Protein AF-A0A5M6CGY4-F1 (afdb_monomer_lite)

Structure (mmCIF, N/CA/C/O backbone):
data_AF-A0A5M6CGY4-F1
#
_entry.id   AF-A0A5M6CGY4-F1
#
loop_
_atom_site.group_PDB
_atom_site.id
_atom_site.type_symbol
_atom_site.label_atom_id
_atom_site.label_alt_id
_atom_site.label_comp_id
_atom_site.label_asym_id
_atom_site.label_entity_id
_atom_site.label_seq_id
_atom_site.pdbx_PDB_ins_code
_atom_site.Cartn_x
_atom_site.Cartn_y
_atom_site.Cartn_z
_atom_site.occupancy
_atom_site.B_iso_or_equiv
_atom_site.auth_seq_id
_atom_site.auth_comp_id
_atom_site.auth_asym_id
_atom_site.auth_atom_id
_atom_site.pdbx_PDB_model_num
ATOM 1 N N . MET A 1 1 ? 0.774 15.966 -20.452 1.00 90.06 1 MET A N 1
ATOM 2 C CA . MET A 1 1 ? 2.166 15.626 -20.070 1.00 90.06 1 MET A CA 1
ATOM 3 C C . MET A 1 1 ? 2.085 14.775 -18.818 1.00 90.06 1 MET A C 1
ATOM 5 O O . MET A 1 1 ? 1.290 15.138 -17.967 1.00 90.06 1 MET A O 1
ATOM 9 N N . LYS A 1 2 ? 2.825 13.663 -18.723 1.00 96.38 2 LYS A N 1
ATOM 10 C CA . LYS A 1 2 ? 2.779 12.813 -17.523 1.00 96.38 2 LYS A CA 1
ATOM 11 C C . LYS A 1 2 ? 3.677 13.357 -16.409 1.00 96.38 2 LYS A C 1
ATOM 13 O O . LYS A 1 2 ? 4.776 13.839 -16.704 1.00 96.38 2 LYS A O 1
ATOM 18 N N . THR A 1 3 ? 3.226 13.266 -15.163 1.00 98.00 3 THR A N 1
ATOM 19 C CA . THR A 1 3 ? 4.004 13.577 -13.955 1.00 98.00 3 THR A CA 1
ATOM 20 C C . THR A 1 3 ? 5.035 12.479 -13.662 1.00 98.00 3 THR A C 1
ATOM 22 O O . THR A 1 3 ? 5.020 11.406 -14.266 1.00 98.00 3 THR A O 1
ATOM 25 N N . GLY A 1 4 ? 5.962 12.729 -12.730 1.00 98.12 4 GLY A N 1
ATOM 26 C CA . GLY A 1 4 ? 6.955 11.723 -12.328 1.00 98.12 4 GLY A CA 1
ATOM 27 C C . GLY A 1 4 ? 6.324 10.463 -11.726 1.00 98.12 4 GLY A C 1
ATOM 28 O O . GLY A 1 4 ? 6.727 9.356 -12.076 1.00 98.12 4 GLY A O 1
ATOM 29 N N . ILE A 1 5 ? 5.299 10.634 -10.885 1.00 98.25 5 ILE A N 1
ATOM 30 C CA . ILE A 1 5 ? 4.575 9.531 -10.234 1.00 98.25 5 ILE A CA 1
ATOM 31 C C . ILE A 1 5 ? 3.843 8.684 -11.281 1.00 98.25 5 ILE A C 1
ATOM 33 O O . ILE A 1 5 ? 3.952 7.463 -11.268 1.00 98.25 5 ILE A O 1
ATOM 37 N N . GLU A 1 6 ? 3.179 9.321 -12.249 1.00 97.69 6 GLU A N 1
ATOM 38 C CA . GLU A 1 6 ? 2.495 8.615 -13.342 1.00 97.69 6 GLU A CA 1
ATOM 39 C C . GLU A 1 6 ? 3.461 7.805 -14.217 1.00 97.69 6 GLU A C 1
ATOM 41 O O . GLU A 1 6 ? 3.106 6.733 -14.705 1.00 97.69 6 GLU A O 1
ATOM 46 N N . LEU A 1 7 ? 4.688 8.298 -14.424 1.00 98.56 7 LEU A N 1
ATOM 47 C CA . LEU A 1 7 ? 5.716 7.572 -15.174 1.00 98.56 7 LEU A CA 1
ATOM 48 C C . LEU A 1 7 ? 6.222 6.341 -14.410 1.00 98.56 7 LEU A C 1
ATOM 50 O O . LEU A 1 7 ? 6.429 5.299 -15.026 1.00 98.56 7 LEU A O 1
ATOM 54 N N . ILE A 1 8 ? 6.394 6.446 -13.089 1.00 98.56 8 ILE A N 1
ATOM 55 C CA . ILE A 1 8 ? 6.769 5.316 -12.225 1.00 98.56 8 ILE A CA 1
ATOM 56 C C . ILE A 1 8 ? 5.658 4.264 -12.211 1.00 98.56 8 ILE A C 1
ATOM 58 O O . ILE A 1 8 ? 5.938 3.086 -12.421 1.00 98.56 8 ILE A O 1
ATOM 62 N N . ALA A 1 9 ? 4.405 4.692 -12.034 1.00 97.62 9 ALA A N 1
ATOM 63 C CA . ALA A 1 9 ? 3.248 3.803 -12.058 1.00 97.62 9 ALA A CA 1
ATOM 64 C C . ALA A 1 9 ? 3.131 3.065 -13.402 1.00 97.62 9 ALA A C 1
ATOM 66 O O . ALA A 1 9 ? 2.947 1.851 -13.431 1.00 97.62 9 ALA A O 1
ATOM 67 N N . GLN A 1 10 ? 3.319 3.775 -14.522 1.00 98.00 10 GLN A N 1
ATOM 68 C CA . GLN A 1 10 ? 3.314 3.160 -15.849 1.00 98.00 10 GLN A CA 1
ATOM 69 C C . GLN A 1 10 ? 4.439 2.125 -16.019 1.00 98.00 10 GLN A C 1
ATOM 71 O O . GLN A 1 10 ? 4.193 1.048 -16.554 1.00 98.00 10 GLN A O 1
ATOM 76 N N . GLU A 1 11 ? 5.666 2.435 -15.593 1.00 98.50 11 GLU A N 1
ATOM 77 C CA . GLU A 1 11 ? 6.791 1.494 -15.671 1.00 98.50 11 GLU A CA 1
ATOM 78 C C . GLU A 1 11 ? 6.564 0.268 -14.774 1.00 98.50 11 GLU A C 1
ATOM 80 O O . GLU A 1 11 ? 6.863 -0.850 -15.191 1.00 98.50 11 GLU A O 1
ATOM 85 N N . ARG A 1 12 ? 5.990 0.441 -13.574 1.00 98.06 12 ARG A N 1
ATOM 86 C CA . ARG A 1 12 ? 5.632 -0.686 -12.700 1.00 98.06 12 ARG A CA 1
ATOM 87 C C . ARG A 1 12 ? 4.585 -1.587 -13.356 1.00 98.06 12 ARG A C 1
ATOM 89 O O . ARG A 1 12 ? 4.772 -2.802 -13.377 1.00 98.06 12 ARG A O 1
ATOM 96 N N . GLN A 1 13 ? 3.551 -1.004 -13.962 1.00 97.00 13 GLN A N 1
ATOM 97 C CA . GLN A 1 13 ? 2.550 -1.765 -14.711 1.00 97.00 13 GLN A CA 1
ATOM 98 C C . GLN A 1 13 ? 3.183 -2.536 -15.879 1.00 97.00 13 GLN A C 1
ATOM 100 O O . GLN A 1 13 ? 2.900 -3.715 -16.073 1.00 97.00 13 GLN A O 1
ATOM 105 N N . GLU A 1 14 ? 4.107 -1.911 -16.616 1.00 97.88 14 GLU A N 1
ATOM 106 C CA . GLU A 1 14 ? 4.840 -2.570 -17.700 1.00 97.88 14 GLU A CA 1
ATOM 107 C C . GLU A 1 14 ? 5.686 -3.757 -17.203 1.00 97.88 14 GLU A C 1
ATOM 109 O O . GLU A 1 14 ? 5.724 -4.801 -17.858 1.00 97.88 14 GLU A O 1
ATOM 114 N N . GLN A 1 15 ? 6.333 -3.642 -16.040 1.00 96.94 15 GLN A N 1
ATOM 115 C CA . GLN A 1 15 ? 7.078 -4.750 -15.432 1.00 96.94 15 GLN A CA 1
ATOM 116 C C . GLN A 1 15 ? 6.175 -5.938 -15.077 1.00 96.94 15 GLN A C 1
ATOM 118 O O . GLN A 1 15 ? 6.570 -7.087 -15.291 1.00 96.94 15 GLN A O 1
ATOM 123 N N . ILE A 1 16 ? 4.965 -5.673 -14.584 1.00 95.31 16 ILE A N 1
ATOM 124 C CA . ILE A 1 16 ? 3.975 -6.709 -14.273 1.00 95.31 16 ILE A CA 1
ATOM 125 C C . ILE A 1 16 ? 3.492 -7.373 -15.569 1.00 95.31 16 ILE A C 1
ATOM 127 O O . ILE A 1 16 ? 3.627 -8.584 -15.731 1.00 95.31 16 ILE A O 1
ATOM 131 N N . GLU A 1 17 ? 2.993 -6.583 -16.520 1.00 94.75 17 GLU A N 1
ATOM 132 C CA . GLU A 1 17 ? 2.319 -7.091 -17.721 1.00 94.75 17 GLU A CA 1
ATOM 133 C C . GLU A 1 17 ? 3.276 -7.712 -18.741 1.00 94.75 17 GLU A C 1
ATOM 135 O O . GLU A 1 17 ? 2.987 -8.767 -19.303 1.00 94.75 17 GLU A O 1
ATOM 140 N N . LYS A 1 18 ? 4.420 -7.070 -19.009 1.00 96.62 18 LYS A N 1
ATOM 141 C CA . LYS A 1 18 ? 5.348 -7.513 -20.063 1.00 96.62 18 LYS A CA 1
ATOM 142 C C . LYS A 1 18 ? 6.456 -8.420 -19.555 1.00 96.62 18 LYS A C 1
ATOM 144 O O . LYS A 1 18 ? 7.051 -9.150 -20.349 1.00 96.62 18 LYS A O 1
ATOM 149 N N . HIS A 1 19 ? 6.812 -8.322 -18.276 1.00 94.12 19 HIS A N 1
ATOM 150 C CA . HIS A 1 19 ? 7.955 -9.046 -17.712 1.00 94.12 19 HIS A CA 1
ATOM 151 C C . HIS A 1 19 ? 7.567 -10.050 -16.626 1.00 94.12 19 HIS A C 1
ATOM 153 O O . HIS A 1 19 ? 8.454 -10.750 -16.143 1.00 94.12 19 HIS A O 1
ATOM 159 N N . GLY A 1 20 ? 6.282 -10.143 -16.264 1.00 94.81 20 GLY A N 1
ATOM 160 C CA . GLY A 1 20 ? 5.791 -11.099 -15.271 1.00 94.81 20 GLY A CA 1
ATOM 161 C C . GLY A 1 20 ? 6.289 -10.825 -13.852 1.00 94.81 20 GLY A C 1
ATOM 162 O O . GLY A 1 20 ? 6.289 -11.734 -13.028 1.00 94.81 20 GLY A O 1
ATOM 163 N N . ARG A 1 21 ? 6.735 -9.596 -13.557 1.00 95.62 21 ARG A N 1
ATOM 164 C CA . ARG A 1 21 ? 7.262 -9.210 -12.238 1.00 95.62 21 ARG A CA 1
ATOM 165 C C . ARG A 1 21 ? 6.132 -8.825 -11.308 1.00 95.62 21 ARG A C 1
ATOM 167 O O . ARG A 1 21 ? 5.824 -7.653 -11.120 1.00 95.62 21 ARG A O 1
ATOM 174 N N . THR A 1 22 ? 5.472 -9.849 -10.806 1.00 96.50 22 THR A N 1
ATOM 175 C CA . THR A 1 22 ? 4.396 -9.734 -9.828 1.00 96.50 22 THR A CA 1
ATOM 176 C C . THR A 1 22 ? 4.954 -9.544 -8.419 1.00 96.50 22 THR A C 1
ATOM 178 O O . THR A 1 22 ? 6.096 -9.906 -8.142 1.00 96.50 22 THR A O 1
ATOM 181 N N . VAL A 1 23 ? 4.116 -9.067 -7.497 1.00 95.19 23 VAL A N 1
ATOM 182 C CA . VAL A 1 23 ? 4.453 -8.987 -6.064 1.00 95.19 23 VAL A CA 1
ATOM 183 C C . VAL A 1 23 ? 4.904 -10.347 -5.516 1.00 95.19 23 VAL A C 1
ATOM 185 O O . VAL A 1 23 ? 5.895 -10.433 -4.798 1.00 95.19 23 VAL A O 1
ATOM 188 N N . LYS A 1 24 ? 4.236 -11.433 -5.930 1.00 94.12 24 LYS A N 1
ATOM 189 C CA . LYS A 1 24 ? 4.589 -12.799 -5.525 1.00 94.12 24 LYS A CA 1
ATOM 190 C C . LYS A 1 24 ? 5.979 -13.215 -6.020 1.00 94.12 24 LYS A C 1
ATOM 192 O O . LYS A 1 24 ? 6.772 -13.708 -5.227 1.00 94.12 24 LYS A O 1
ATOM 197 N N . SER A 1 25 ? 6.299 -12.985 -7.296 1.00 95.19 25 SER A N 1
ATOM 198 C CA . SER A 1 25 ? 7.647 -13.273 -7.814 1.00 95.19 25 SER A CA 1
ATOM 199 C C . SER A 1 25 ? 8.707 -12.382 -7.166 1.00 95.19 25 SER A C 1
ATOM 201 O O . SER A 1 25 ? 9.810 -12.840 -6.890 1.00 95.19 25 SER A O 1
ATOM 203 N N . ASP A 1 26 ? 8.375 -11.118 -6.875 1.00 96.56 26 ASP A N 1
ATOM 204 C CA . ASP A 1 26 ? 9.279 -10.208 -6.172 1.00 96.56 26 ASP A CA 1
ATOM 205 C C . ASP A 1 26 ? 9.575 -10.716 -4.747 1.00 96.56 26 ASP A C 1
ATOM 207 O O . ASP A 1 26 ? 10.728 -10.703 -4.317 1.00 96.56 26 ASP A O 1
ATOM 211 N N . PHE A 1 27 ? 8.574 -11.255 -4.048 1.00 95.50 27 PHE A N 1
ATOM 212 C CA . PHE A 1 27 ? 8.734 -11.912 -2.748 1.00 95.50 27 PHE A CA 1
ATOM 213 C C . PHE A 1 27 ? 9.588 -13.186 -2.819 1.00 95.50 27 PHE A C 1
ATOM 215 O O . PHE A 1 27 ? 10.517 -13.351 -2.026 1.00 95.50 27 PHE A O 1
ATOM 222 N N . GLU A 1 28 ? 9.327 -14.059 -3.792 1.00 94.81 28 GLU A N 1
ATOM 223 C CA . GLU A 1 28 ? 10.038 -15.334 -3.948 1.00 94.81 28 GLU A CA 1
ATOM 224 C C . GLU A 1 28 ? 11.506 -15.146 -4.383 1.00 94.81 28 GLU A C 1
ATOM 226 O O . GLU A 1 28 ? 12.397 -15.850 -3.900 1.00 94.81 28 GLU A O 1
ATOM 231 N N . GLU A 1 29 ? 11.786 -14.181 -5.265 1.00 95.75 29 GLU A N 1
ATOM 232 C CA . GLU A 1 29 ? 13.095 -14.033 -5.917 1.00 95.75 29 GLU A CA 1
ATOM 233 C C . GLU A 1 29 ? 13.962 -12.895 -5.347 1.00 95.75 29 GLU A C 1
ATOM 235 O O . GLU A 1 29 ? 15.188 -12.910 -5.526 1.00 95.75 29 GLU A O 1
ATOM 240 N N . ASN A 1 30 ? 13.364 -11.909 -4.660 1.00 96.00 30 ASN A N 1
ATOM 241 C CA . ASN A 1 30 ? 14.037 -10.675 -4.225 1.00 96.00 30 ASN A CA 1
ATOM 242 C C . ASN A 1 30 ? 13.978 -10.405 -2.703 1.00 96.00 30 ASN A C 1
ATOM 244 O O . ASN A 1 30 ? 14.008 -9.256 -2.269 1.00 96.00 30 ASN A O 1
ATOM 248 N N . SER A 1 31 ? 13.994 -11.453 -1.875 1.00 92.50 31 SER A N 1
ATOM 249 C CA . SER A 1 31 ? 13.916 -11.382 -0.399 1.00 92.50 31 SER A CA 1
ATOM 250 C C . SER A 1 31 ? 15.132 -10.790 0.341 1.00 92.50 31 SER A C 1
ATOM 252 O O . SER A 1 31 ? 15.149 -10.727 1.566 1.00 92.50 31 SER A O 1
ATOM 254 N N . LYS A 1 32 ? 16.189 -10.377 -0.364 1.00 93.25 32 LYS A N 1
ATOM 255 C CA . LYS A 1 32 ? 17.466 -9.897 0.208 1.00 93.25 32 LYS A CA 1
ATOM 256 C C . LYS A 1 32 ? 17.806 -8.471 -0.238 1.00 93.25 32 LYS A C 1
ATOM 258 O O . LYS A 1 32 ? 18.981 -8.136 -0.408 1.00 93.25 32 LYS A O 1
ATOM 263 N N . GLY A 1 33 ? 16.790 -7.642 -0.484 1.00 95.19 33 GLY A N 1
ATOM 264 C CA . GLY A 1 33 ? 16.959 -6.241 -0.887 1.00 95.19 33 GLY A CA 1
ATOM 265 C C . GLY A 1 33 ? 17.520 -6.056 -2.303 1.00 95.19 33 GLY A C 1
ATOM 266 O O . GLY A 1 33 ? 18.096 -5.010 -2.619 1.00 95.19 33 GLY A O 1
ATOM 267 N N . GLN A 1 34 ? 17.390 -7.065 -3.173 1.00 97.75 34 GLN A N 1
ATOM 268 C CA . GLN A 1 34 ? 17.845 -7.003 -4.566 1.00 97.75 34 GLN A CA 1
ATOM 269 C C . GLN A 1 34 ? 17.225 -5.817 -5.324 1.00 97.75 34 GLN A C 1
ATOM 271 O O . GLN A 1 34 ? 17.935 -5.147 -6.078 1.00 97.75 34 GLN A O 1
ATOM 276 N N . LEU A 1 35 ? 15.933 -5.542 -5.100 1.00 97.94 35 LEU A N 1
ATOM 277 C CA . LEU A 1 35 ? 15.185 -4.460 -5.750 1.00 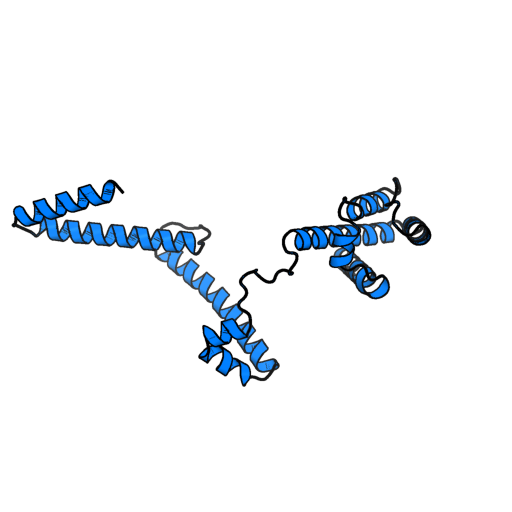97.94 35 LEU A CA 1
ATOM 278 C C . LEU A 1 35 ? 15.755 -3.083 -5.383 1.00 97.94 35 LEU A C 1
ATOM 280 O O . LEU A 1 35 ? 16.094 -2.302 -6.275 1.00 97.94 35 LEU A O 1
ATOM 284 N N . ILE A 1 36 ? 15.977 -2.824 -4.090 1.00 98.38 36 ILE A N 1
ATOM 285 C CA . ILE A 1 36 ? 16.580 -1.574 -3.599 1.00 98.38 36 ILE A CA 1
ATOM 286 C C . ILE A 1 36 ? 18.013 -1.407 -4.096 1.00 98.38 36 ILE A C 1
ATOM 288 O O . ILE A 1 36 ? 18.381 -0.343 -4.595 1.00 98.38 36 ILE A O 1
ATOM 292 N N . ARG A 1 37 ? 18.830 -2.464 -4.035 1.00 97.69 37 ARG A N 1
ATOM 293 C CA . ARG A 1 37 ? 20.203 -2.420 -4.559 1.00 97.69 37 ARG A CA 1
ATOM 294 C C . ARG A 1 37 ? 20.227 -2.087 -6.052 1.00 97.69 37 ARG A C 1
ATOM 296 O O . ARG A 1 37 ? 21.079 -1.310 -6.498 1.00 97.69 37 ARG A O 1
ATOM 303 N N . ALA A 1 38 ? 19.302 -2.654 -6.825 1.00 98.06 38 ALA A N 1
ATOM 304 C CA . ALA A 1 38 ? 19.165 -2.347 -8.240 1.00 98.06 38 ALA A CA 1
ATOM 305 C C . ALA A 1 38 ? 18.718 -0.897 -8.469 1.00 98.06 38 ALA A C 1
ATOM 307 O O . ALA A 1 38 ? 19.315 -0.209 -9.298 1.00 98.06 38 ALA A O 1
ATOM 308 N N . ALA A 1 39 ? 17.750 -0.401 -7.693 1.00 98.44 39 ALA A N 1
ATOM 309 C CA . ALA A 1 39 ? 17.315 0.992 -7.745 1.00 98.44 39 ALA A CA 1
ATOM 310 C C . ALA A 1 39 ? 18.475 1.964 -7.466 1.00 98.44 39 ALA A C 1
ATOM 312 O O . ALA A 1 39 ? 18.717 2.866 -8.268 1.00 98.44 39 ALA A O 1
ATOM 313 N N . ILE A 1 40 ? 19.253 1.733 -6.401 1.00 98.31 40 ILE A N 1
ATOM 314 C CA . ILE A 1 40 ? 20.445 2.531 -6.067 1.00 98.31 40 ILE A CA 1
ATOM 315 C C . ILE A 1 40 ? 21.432 2.530 -7.236 1.00 98.31 40 ILE A C 1
ATOM 317 O O . ILE A 1 40 ? 21.847 3.598 -7.677 1.00 98.31 40 ILE A O 1
ATOM 321 N N . THR A 1 41 ? 21.747 1.354 -7.788 1.00 98.06 41 THR A N 1
ATOM 322 C CA . THR A 1 41 ? 22.689 1.219 -8.915 1.00 98.06 41 THR A CA 1
ATOM 323 C C . THR A 1 41 ? 22.238 2.023 -10.142 1.00 98.06 41 THR A C 1
ATOM 325 O O . THR A 1 41 ? 23.056 2.642 -10.822 1.00 98.06 41 THR A O 1
ATOM 328 N N . LEU A 1 42 ? 20.932 2.056 -10.432 1.00 98.12 42 LEU A N 1
ATOM 329 C CA . LEU A 1 42 ? 20.378 2.834 -11.546 1.00 98.12 42 LEU A CA 1
ATOM 330 C C . LEU A 1 42 ? 20.415 4.346 -11.299 1.00 98.12 42 LEU A C 1
ATOM 332 O O . LEU A 1 42 ? 20.634 5.108 -12.248 1.00 98.12 42 LEU A O 1
ATOM 336 N N . LEU A 1 43 ? 20.209 4.771 -10.048 1.00 98.31 43 LEU A N 1
ATOM 337 C CA . LEU A 1 43 ? 20.252 6.175 -9.636 1.00 98.31 43 LEU A CA 1
ATOM 338 C C . LEU A 1 43 ? 21.676 6.733 -9.657 1.00 98.31 43 LEU A C 1
ATOM 340 O O . LEU A 1 43 ? 21.888 7.835 -10.157 1.00 98.31 43 LEU A O 1
ATOM 344 N N . THR A 1 44 ? 22.648 5.976 -9.148 1.00 97.75 44 THR A N 1
ATOM 345 C CA . THR A 1 44 ? 24.054 6.401 -9.070 1.00 97.75 44 THR A CA 1
ATOM 346 C C . THR A 1 44 ? 24.811 6.164 -10.374 1.00 97.75 44 THR A C 1
ATOM 348 O O . THR A 1 44 ? 25.823 6.813 -10.628 1.00 97.75 44 THR A O 1
ATOM 351 N N . GLY A 1 45 ? 24.353 5.218 -11.201 1.00 95.94 45 GLY A N 1
ATOM 352 C CA . GLY A 1 45 ? 25.107 4.727 -12.355 1.00 95.94 45 GLY A CA 1
ATOM 353 C C . GLY A 1 45 ? 26.331 3.888 -11.970 1.00 95.94 45 GLY A C 1
ATOM 354 O O . GLY A 1 45 ? 27.154 3.589 -12.832 1.00 95.94 45 GLY A O 1
ATOM 355 N N . SER A 1 46 ? 26.463 3.512 -10.696 1.00 93.75 46 SER A N 1
ATOM 356 C CA . SER A 1 46 ? 27.593 2.764 -10.149 1.00 93.75 46 SER A CA 1
ATOM 357 C C . SER A 1 46 ? 27.112 1.668 -9.200 1.00 93.75 46 SER A C 1
ATOM 359 O O . SER A 1 46 ? 26.130 1.830 -8.480 1.00 93.75 46 SER A O 1
ATOM 361 N N . GLY A 1 47 ? 27.805 0.530 -9.198 1.00 93.62 47 GLY A N 1
ATOM 362 C CA . GLY A 1 47 ? 27.444 -0.624 -8.378 1.00 93.62 47 GLY A CA 1
ATOM 363 C C . GLY A 1 47 ? 27.226 -1.884 -9.203 1.00 93.62 47 GLY A C 1
ATOM 364 O O . GLY A 1 47 ? 27.605 -1.971 -10.370 1.00 93.62 47 GLY A O 1
ATOM 365 N N . THR A 1 48 ? 26.650 -2.892 -8.560 1.00 93.69 48 THR A N 1
ATOM 366 C CA . THR A 1 48 ? 26.410 -4.208 -9.156 1.00 93.69 48 THR A CA 1
ATOM 367 C C . THR A 1 48 ? 24.953 -4.590 -8.968 1.00 93.69 48 THR A C 1
ATOM 369 O O . THR A 1 48 ? 24.444 -4.617 -7.842 1.00 93.69 48 THR A O 1
ATOM 372 N N . LEU A 1 49 ? 24.302 -4.889 -10.093 1.00 95.75 49 LEU A N 1
ATOM 373 C CA . LEU A 1 49 ? 22.959 -5.455 -10.130 1.00 95.75 49 LEU A CA 1
ATOM 374 C C . LEU A 1 49 ? 22.973 -6.891 -9.565 1.00 95.75 49 LEU A C 1
ATOM 376 O O . LEU A 1 49 ? 24.035 -7.524 -9.543 1.00 95.75 49 LEU A O 1
ATOM 380 N N . PRO A 1 50 ? 21.828 -7.408 -9.082 1.00 95.94 50 PRO A N 1
ATOM 381 C CA . PRO A 1 50 ? 21.746 -8.750 -8.512 1.00 95.94 50 PRO A CA 1
ATOM 382 C C . PRO A 1 50 ? 22.267 -9.826 -9.472 1.00 95.94 50 PRO A C 1
ATOM 384 O O . PRO A 1 50 ? 21.896 -9.862 -10.643 1.00 95.94 50 PRO A O 1
ATOM 387 N N . ALA A 1 51 ? 23.131 -10.715 -8.976 1.00 94.62 51 ALA A N 1
ATOM 388 C CA . ALA A 1 51 ? 23.818 -11.707 -9.809 1.00 94.62 51 ALA A CA 1
ATOM 389 C C . ALA A 1 51 ? 22.871 -12.750 -10.431 1.00 94.62 51 ALA A C 1
ATOM 391 O O . ALA A 1 51 ? 23.192 -13.332 -11.462 1.00 94.62 51 ALA A O 1
ATOM 392 N N . ASN A 1 52 ? 21.709 -12.978 -9.813 1.00 94.06 52 ASN A N 1
ATOM 393 C CA . ASN A 1 52 ? 20.672 -13.879 -10.313 1.00 94.06 52 ASN A CA 1
ATOM 394 C C . ASN A 1 52 ? 19.777 -13.239 -11.388 1.00 94.06 52 ASN A C 1
ATOM 396 O O . ASN A 1 52 ? 18.940 -13.928 -11.964 1.00 94.06 52 ASN A O 1
ATOM 400 N N . TRP A 1 53 ? 19.924 -11.942 -11.673 1.00 94.69 53 TRP A N 1
ATOM 401 C CA . TRP A 1 53 ? 19.166 -11.298 -12.740 1.00 94.69 53 TRP A CA 1
ATOM 402 C C . TRP A 1 53 ? 19.772 -11.596 -14.111 1.00 94.69 53 TRP A C 1
ATOM 404 O O . TRP A 1 53 ? 20.985 -11.727 -14.279 1.00 94.69 53 TRP A O 1
ATOM 414 N N . ASN A 1 54 ? 18.915 -11.654 -15.130 1.00 94.81 54 ASN A N 1
ATOM 415 C CA . ASN A 1 54 ? 19.350 -11.871 -16.504 1.00 94.81 54 ASN A CA 1
ATOM 416 C C . ASN A 1 54 ? 20.358 -10.789 -16.945 1.00 94.81 54 ASN A C 1
ATOM 418 O O . ASN A 1 54 ? 20.036 -9.600 -16.975 1.00 94.81 54 ASN A O 1
ATOM 422 N N . PHE A 1 55 ? 21.563 -11.205 -17.347 1.00 94.94 55 PHE A N 1
ATOM 423 C CA . PHE A 1 55 ? 22.650 -10.290 -17.712 1.00 94.94 55 PHE A CA 1
ATOM 424 C C . PHE A 1 55 ? 22.258 -9.307 -18.827 1.00 94.94 55 PHE A C 1
ATOM 426 O O . PHE A 1 55 ? 22.447 -8.101 -18.682 1.00 94.94 55 PHE A O 1
ATOM 433 N N . ASN A 1 56 ? 21.624 -9.792 -19.901 1.00 96.06 56 ASN A N 1
ATOM 434 C CA . ASN A 1 56 ? 21.193 -8.944 -21.019 1.00 96.06 56 ASN A CA 1
ATOM 435 C C . ASN A 1 56 ? 20.138 -7.915 -20.586 1.00 96.06 56 ASN A C 1
ATOM 437 O O . ASN A 1 56 ? 20.089 -6.797 -21.103 1.00 96.06 56 ASN A O 1
ATOM 441 N N . TYR A 1 57 ? 19.276 -8.273 -19.634 1.00 94.81 57 TYR A N 1
ATOM 442 C CA . TYR A 1 57 ? 18.339 -7.334 -19.030 1.00 94.81 57 TYR A CA 1
ATOM 443 C C . TYR A 1 57 ? 19.073 -6.242 -18.235 1.00 94.81 57 TYR A C 1
ATOM 445 O O . TYR A 1 57 ? 18.833 -5.056 -18.470 1.00 94.81 57 TYR A O 1
ATOM 453 N N . CYS A 1 58 ? 20.018 -6.627 -17.377 1.00 95.50 58 CYS A N 1
ATOM 454 C CA . CYS A 1 58 ? 20.851 -5.712 -16.595 1.00 95.50 58 CYS A CA 1
ATOM 455 C C . CYS A 1 58 ? 21.633 -4.725 -17.479 1.00 95.50 58 CYS A C 1
ATOM 457 O O . CYS A 1 58 ? 21.613 -3.518 -17.232 1.00 95.50 58 CYS A O 1
ATOM 459 N N . THR A 1 59 ? 22.253 -5.205 -18.562 1.00 95.75 59 THR A N 1
ATOM 460 C CA . THR A 1 59 ? 22.960 -4.353 -19.531 1.00 95.75 59 THR A CA 1
ATOM 461 C C . THR A 1 59 ? 22.026 -3.324 -20.167 1.00 95.75 59 THR A C 1
ATOM 463 O O . THR A 1 59 ? 22.358 -2.139 -20.215 1.00 95.75 59 THR A O 1
ATOM 466 N N . ARG A 1 60 ? 20.827 -3.743 -20.599 1.00 96.81 60 ARG A N 1
ATOM 467 C CA . ARG A 1 60 ? 19.835 -2.832 -21.197 1.00 96.81 60 ARG A CA 1
ATOM 468 C C . ARG A 1 60 ? 19.347 -1.773 -20.215 1.00 96.81 60 ARG A C 1
ATOM 470 O O . ARG A 1 60 ? 19.110 -0.642 -20.628 1.00 96.81 60 ARG A O 1
ATOM 477 N N . LEU A 1 61 ? 19.211 -2.107 -18.932 1.00 96.75 61 LEU A N 1
ATOM 478 C CA . LEU A 1 61 ? 18.849 -1.127 -17.910 1.00 96.75 61 LEU A CA 1
ATOM 479 C C . LEU A 1 61 ? 19.914 -0.038 -17.745 1.00 96.75 61 LEU A C 1
ATOM 481 O O . LEU A 1 61 ? 19.572 1.142 -17.694 1.00 96.75 61 LEU A O 1
ATOM 485 N N . MET A 1 62 ? 21.193 -0.414 -17.716 1.00 97.12 62 MET A N 1
ATOM 486 C CA . MET A 1 62 ? 22.293 0.545 -17.557 1.00 97.12 62 MET A CA 1
ATOM 487 C C . MET A 1 62 ? 22.465 1.455 -18.781 1.00 97.12 62 MET A C 1
ATOM 489 O O . MET A 1 62 ? 22.830 2.621 -18.635 1.00 97.12 62 MET A O 1
ATOM 493 N N . GLN A 1 63 ? 22.142 0.954 -19.977 1.00 97.50 63 GLN A N 1
ATOM 494 C CA . GLN A 1 63 ? 22.193 1.712 -21.233 1.00 97.50 63 GLN A CA 1
ATOM 495 C C . GLN A 1 63 ? 21.041 2.717 -21.409 1.00 97.50 63 GLN A C 1
ATOM 497 O O . GLN A 1 63 ? 21.099 3.563 -22.303 1.00 97.50 63 GLN A O 1
ATOM 502 N N . LYS A 1 64 ? 19.989 2.661 -20.579 1.00 97.38 64 LYS A N 1
ATOM 503 C CA . LYS A 1 64 ? 18.895 3.644 -20.617 1.00 97.38 64 LYS A CA 1
ATOM 504 C C . LYS A 1 64 ? 19.404 5.046 -20.258 1.00 97.38 64 LYS A C 1
ATOM 506 O O . LYS A 1 64 ? 20.360 5.202 -19.499 1.00 97.38 64 LYS A O 1
ATOM 511 N N . SER A 1 65 ? 18.717 6.076 -20.757 1.00 98.06 65 SER A N 1
ATOM 512 C CA . SER A 1 65 ? 18.986 7.470 -20.377 1.00 98.06 65 SER A CA 1
ATOM 513 C C . SER A 1 65 ? 18.814 7.686 -18.871 1.00 98.06 65 SER A C 1
ATOM 515 O O . SER A 1 65 ? 18.034 6.984 -18.230 1.00 98.06 65 SER A O 1
ATOM 517 N N . GLU A 1 66 ? 19.488 8.690 -18.303 1.00 98.19 66 GLU A N 1
ATOM 518 C CA . GLU A 1 66 ? 19.410 8.997 -16.866 1.00 98.19 66 GLU A CA 1
ATOM 519 C C . GLU A 1 66 ? 17.959 9.159 -16.384 1.00 98.19 66 GLU A C 1
ATOM 521 O O . GLU A 1 66 ? 17.556 8.550 -15.394 1.00 98.19 66 GLU A O 1
ATOM 526 N N . ARG A 1 67 ? 17.139 9.908 -17.136 1.00 98.06 67 ARG A N 1
ATOM 527 C CA . ARG A 1 67 ? 15.703 10.061 -16.859 1.00 98.06 67 ARG A CA 1
ATOM 528 C C . ARG A 1 67 ? 14.985 8.711 -16.810 1.00 98.06 67 ARG A C 1
ATOM 530 O O . ARG A 1 67 ? 14.211 8.471 -15.891 1.00 98.06 67 ARG A O 1
ATOM 537 N N . SER A 1 68 ? 15.242 7.838 -17.781 1.00 98.31 68 SER A N 1
ATOM 538 C CA . SER A 1 68 ? 14.614 6.514 -17.838 1.00 98.31 68 SER A CA 1
ATOM 539 C C . SER A 1 68 ? 15.081 5.620 -16.689 1.00 98.31 68 SER A C 1
ATOM 541 O O . SER A 1 68 ? 14.268 4.908 -16.112 1.00 98.31 68 SER A O 1
ATOM 543 N N . ARG A 1 69 ? 16.361 5.686 -16.301 1.00 98.44 69 ARG A N 1
ATOM 544 C CA . ARG A 1 69 ? 16.883 4.947 -15.142 1.00 98.44 69 ARG A CA 1
ATOM 545 C C . ARG A 1 69 ? 16.222 5.380 -13.836 1.00 98.44 69 ARG A C 1
ATOM 547 O O . ARG A 1 69 ? 15.875 4.513 -13.046 1.00 98.44 69 ARG A O 1
ATOM 554 N N . LYS A 1 70 ? 15.980 6.682 -13.635 1.00 98.56 70 LYS A N 1
ATOM 555 C CA . LYS A 1 70 ? 15.243 7.198 -12.464 1.00 98.56 70 LYS A CA 1
ATOM 556 C C . LYS A 1 70 ? 13.808 6.663 -12.398 1.00 98.56 70 LYS A C 1
ATOM 558 O O . LYS A 1 70 ? 13.353 6.303 -11.320 1.00 98.56 70 LYS A O 1
ATOM 563 N N . ILE A 1 71 ? 13.122 6.568 -13.541 1.00 98.69 71 ILE A N 1
ATOM 564 C CA . ILE A 1 71 ? 11.765 5.997 -13.620 1.00 98.69 71 ILE A CA 1
ATOM 565 C C . ILE A 1 71 ? 11.783 4.512 -13.233 1.00 98.69 71 ILE A C 1
ATOM 567 O O . ILE A 1 71 ? 11.020 4.103 -12.363 1.00 98.69 71 ILE A O 1
ATOM 571 N N . VAL A 1 72 ? 12.700 3.726 -13.813 1.00 98.56 72 VAL A N 1
ATOM 572 C CA . VAL A 1 72 ? 12.858 2.303 -13.464 1.00 98.56 72 VAL A CA 1
ATOM 573 C C . VAL A 1 72 ? 13.222 2.132 -11.989 1.00 98.56 72 VAL A C 1
ATOM 575 O O . VAL A 1 72 ? 12.658 1.271 -11.327 1.00 98.56 72 VAL A O 1
ATOM 578 N N . ALA A 1 73 ? 14.127 2.956 -11.455 1.00 98.62 73 ALA A N 1
ATOM 579 C CA . ALA A 1 73 ? 14.495 2.915 -10.044 1.00 98.62 73 ALA A CA 1
ATOM 580 C C . ALA A 1 73 ? 13.289 3.177 -9.130 1.00 98.62 73 ALA A C 1
ATOM 582 O O . ALA A 1 73 ? 13.094 2.441 -8.170 1.00 98.62 73 ALA A O 1
ATOM 583 N N . GLY A 1 74 ? 12.443 4.160 -9.459 1.00 98.62 74 GLY A N 1
ATOM 584 C CA . GLY A 1 74 ? 11.191 4.398 -8.736 1.00 98.62 74 GLY A CA 1
ATOM 585 C C . GLY A 1 74 ? 10.236 3.203 -8.795 1.00 98.62 74 GLY A C 1
ATOM 586 O O . GLY A 1 74 ? 9.660 2.836 -7.776 1.00 98.62 74 GLY A O 1
ATOM 587 N N . ALA A 1 75 ? 10.120 2.548 -9.954 1.00 98.62 75 ALA A N 1
ATOM 588 C CA . ALA A 1 75 ? 9.295 1.346 -10.099 1.00 98.62 75 ALA A CA 1
ATOM 589 C C . ALA A 1 75 ? 9.835 0.156 -9.283 1.00 98.62 75 ALA A C 1
ATOM 591 O O . ALA A 1 75 ? 9.049 -0.601 -8.725 1.00 98.62 75 ALA A O 1
ATOM 592 N N . LEU A 1 76 ? 11.161 0.013 -9.167 1.00 98.44 76 LEU A N 1
ATOM 593 C CA . LEU A 1 76 ? 11.793 -1.006 -8.320 1.00 98.44 76 LEU A CA 1
ATOM 594 C C . LEU A 1 76 ? 11.597 -0.734 -6.822 1.00 98.44 76 LEU A C 1
ATOM 596 O O . LEU A 1 76 ? 11.444 -1.680 -6.061 1.00 98.44 76 LEU A O 1
ATOM 600 N N . ILE A 1 77 ? 11.582 0.535 -6.398 1.00 98.56 77 ILE A N 1
ATOM 601 C CA . ILE A 1 77 ? 11.268 0.903 -5.006 1.00 98.56 77 ILE A CA 1
ATOM 602 C C . ILE A 1 77 ? 9.805 0.579 -4.693 1.00 98.56 77 ILE A C 1
ATOM 604 O O . ILE A 1 77 ? 9.529 -0.021 -3.661 1.00 98.56 77 ILE A O 1
ATOM 608 N N . ALA A 1 78 ? 8.878 0.917 -5.596 1.00 98.12 78 ALA A N 1
ATOM 609 C CA . ALA A 1 78 ? 7.472 0.540 -5.445 1.00 98.12 78 ALA A CA 1
ATOM 610 C C . ALA A 1 78 ? 7.305 -0.987 -5.342 1.00 98.12 78 ALA A C 1
ATOM 612 O O . ALA A 1 78 ? 6.611 -1.465 -4.456 1.00 98.12 78 ALA A O 1
ATOM 613 N N . ALA A 1 79 ? 8.017 -1.746 -6.181 1.00 97.75 79 ALA A N 1
ATOM 614 C CA . ALA A 1 79 ? 8.021 -3.205 -6.126 1.00 97.75 79 ALA A CA 1
ATOM 615 C C . ALA A 1 79 ? 8.513 -3.768 -4.780 1.00 97.75 79 ALA A C 1
ATOM 617 O O . ALA A 1 79 ? 7.990 -4.779 -4.318 1.00 97.75 79 ALA A O 1
ATOM 618 N N . ASP A 1 80 ? 9.513 -3.137 -4.157 1.00 98.06 80 ASP A N 1
ATOM 619 C CA . ASP A 1 80 ? 10.028 -3.573 -2.856 1.00 98.06 80 ASP A CA 1
ATOM 620 C C . ASP A 1 80 ? 9.054 -3.262 -1.713 1.00 98.06 80 ASP A C 1
ATOM 622 O O . ASP A 1 80 ? 8.860 -4.104 -0.845 1.00 98.06 80 ASP A O 1
ATOM 626 N N . LEU A 1 81 ? 8.365 -2.117 -1.758 1.00 96.81 81 LEU A N 1
ATOM 627 C CA . LEU A 1 81 ? 7.293 -1.803 -0.806 1.00 96.81 81 LEU A CA 1
ATOM 628 C C . LEU A 1 81 ? 6.113 -2.774 -0.942 1.00 96.81 81 LEU A C 1
ATOM 630 O O . LEU A 1 81 ? 5.624 -3.283 0.064 1.00 96.81 81 LEU A O 1
ATOM 634 N N . ASP A 1 82 ? 5.693 -3.086 -2.176 1.00 95.38 82 ASP A N 1
ATOM 635 C CA . ASP A 1 82 ? 4.652 -4.092 -2.425 1.00 95.38 82 ASP A CA 1
ATOM 636 C C . ASP A 1 82 ? 5.059 -5.452 -1.828 1.00 95.38 82 ASP A C 1
ATOM 638 O O . ASP A 1 82 ? 4.243 -6.161 -1.237 1.00 95.38 82 ASP A O 1
ATOM 642 N N . ARG A 1 83 ? 6.339 -5.819 -1.983 1.00 95.69 83 ARG A N 1
ATOM 643 C CA . ARG A 1 83 ? 6.927 -7.051 -1.448 1.00 95.69 83 ARG A CA 1
ATOM 644 C C . ARG A 1 83 ? 6.904 -7.075 0.081 1.00 95.69 83 ARG A C 1
ATOM 646 O O . ARG A 1 83 ? 6.513 -8.094 0.640 1.00 95.69 83 ARG A O 1
ATOM 653 N N . GLU A 1 84 ? 7.327 -6.002 0.746 1.00 95.12 84 GLU A N 1
ATOM 654 C CA . GLU A 1 84 ? 7.294 -5.887 2.214 1.00 95.12 84 GLU A CA 1
ATOM 655 C C . GLU A 1 84 ? 5.861 -5.982 2.741 1.00 95.12 84 GLU A C 1
ATOM 657 O O . GLU A 1 84 ? 5.576 -6.765 3.646 1.00 95.12 84 GLU A O 1
ATOM 662 N N . GLN A 1 85 ? 4.926 -5.276 2.102 1.00 90.12 85 GLN A N 1
ATOM 663 C CA . GLN A 1 85 ? 3.511 -5.347 2.454 1.00 90.12 85 GLN A CA 1
ATOM 664 C C . GLN A 1 85 ? 2.952 -6.771 2.293 1.00 90.12 85 GLN A C 1
ATOM 666 O O . GLN A 1 85 ? 2.158 -7.225 3.121 1.00 90.12 85 GLN A O 1
ATOM 671 N N . TYR A 1 86 ? 3.374 -7.487 1.247 1.00 91.06 86 TYR A N 1
ATOM 672 C CA . TYR A 1 86 ? 3.014 -8.886 1.018 1.00 91.06 86 TYR A CA 1
ATOM 673 C C . TYR A 1 86 ? 3.663 -9.838 2.030 1.00 91.06 86 TYR A C 1
ATOM 675 O O . TYR A 1 86 ? 3.038 -10.811 2.433 1.00 91.06 86 TYR A O 1
ATOM 683 N N . GLU A 1 87 ? 4.891 -9.573 2.474 1.00 90.88 87 GLU A N 1
ATOM 684 C CA . GLU A 1 87 ? 5.563 -10.353 3.521 1.00 90.88 87 GLU A CA 1
ATOM 685 C C . GLU A 1 87 ? 4.818 -10.262 4.860 1.00 90.88 87 GLU A C 1
ATOM 687 O O . GLU A 1 87 ? 4.611 -11.277 5.528 1.00 90.88 87 GLU A O 1
ATOM 692 N N . GLU A 1 88 ? 4.341 -9.068 5.216 1.00 88.06 88 GLU A N 1
ATOM 693 C CA . GLU A 1 88 ? 3.495 -8.861 6.395 1.00 88.06 88 GLU A CA 1
ATOM 694 C C . GLU A 1 88 ? 2.100 -9.502 6.235 1.00 88.06 88 GLU A C 1
ATOM 696 O O . GLU A 1 88 ? 1.513 -9.996 7.205 1.00 88.06 88 GLU A O 1
ATOM 701 N N . HIS A 1 89 ? 1.574 -9.531 5.003 1.00 84.62 89 HIS A N 1
ATOM 702 C CA . HIS A 1 89 ? 0.208 -9.958 4.681 1.00 84.62 89 HIS A CA 1
ATOM 703 C C . HIS A 1 89 ? 0.162 -10.873 3.437 1.00 84.62 89 HIS A C 1
ATOM 705 O O . HIS A 1 89 ? -0.357 -10.478 2.388 1.00 84.62 89 HIS A O 1
ATOM 711 N N . PRO A 1 90 ? 0.650 -12.127 3.532 1.00 75.69 90 PRO A N 1
ATOM 712 C CA . PRO A 1 90 ? 0.825 -13.007 2.368 1.00 75.69 90 PRO A CA 1
ATOM 713 C C . PRO A 1 90 ? -0.485 -13.460 1.709 1.00 75.69 90 PRO A C 1
ATOM 715 O O . PRO A 1 90 ? -0.467 -13.976 0.595 1.00 75.69 90 PRO A O 1
ATOM 718 N N . GLU A 1 91 ? -1.630 -13.248 2.362 1.00 69.50 91 GLU A N 1
ATOM 719 C CA . GLU A 1 91 ? -2.964 -13.536 1.811 1.00 69.50 91 GLU A CA 1
ATOM 720 C C . GLU A 1 91 ? -3.609 -12.307 1.136 1.00 69.50 91 GLU A C 1
ATOM 722 O O . GLU A 1 91 ? -4.803 -12.294 0.837 1.00 69.50 91 GLU A O 1
ATOM 727 N N . GLY A 1 92 ? -2.807 -11.270 0.863 1.00 60.88 92 GLY A N 1
ATOM 728 C CA . GLY A 1 92 ? -3.284 -9.955 0.455 1.00 60.88 92 GLY A CA 1
ATOM 729 C C . GLY A 1 92 ? -3.835 -9.179 1.650 1.00 60.88 92 GLY A C 1
ATOM 730 O O . GLY A 1 92 ? -3.978 -9.705 2.752 1.00 60.88 92 GLY A O 1
ATOM 731 N N . PHE A 1 93 ? -4.187 -7.912 1.443 1.00 53.03 93 PHE A N 1
ATOM 732 C CA . PHE A 1 93 ? -4.915 -7.095 2.423 1.00 53.03 93 PHE A CA 1
ATOM 733 C C . PHE A 1 93 ? -6.377 -7.574 2.562 1.00 53.03 93 PHE A C 1
ATOM 735 O O . PHE A 1 93 ? -7.321 -6.792 2.545 1.00 53.03 93 PHE A O 1
ATOM 742 N N . ILE A 1 94 ? -6.588 -8.886 2.621 1.00 52.91 94 ILE A N 1
ATOM 743 C CA . ILE A 1 94 ? -7.810 -9.489 3.110 1.00 52.91 94 ILE A CA 1
ATOM 744 C C . ILE A 1 94 ? -7.534 -9.676 4.600 1.00 52.91 94 ILE A C 1
ATOM 746 O O . ILE A 1 94 ? -6.653 -10.461 4.957 1.00 52.91 94 ILE A O 1
ATOM 750 N N . PRO A 1 95 ? -8.208 -8.929 5.492 1.00 52.88 95 PRO A N 1
ATOM 751 C CA . PRO A 1 95 ? -8.135 -9.191 6.920 1.00 52.88 95 PRO A CA 1
ATOM 752 C C . PRO A 1 95 ? -8.253 -10.702 7.136 1.00 52.88 95 PRO A C 1
ATOM 754 O O . PRO A 1 95 ? -9.178 -11.304 6.598 1.00 52.88 95 PRO A O 1
ATOM 757 N N . LYS A 1 96 ? -7.360 -11.325 7.918 1.00 50.38 96 LYS A N 1
ATOM 758 C CA . LYS A 1 96 ? -7.394 -12.782 8.202 1.00 50.38 96 LYS A CA 1
ATOM 759 C C . LYS A 1 96 ? -8.750 -13.278 8.744 1.00 50.38 96 LYS A C 1
ATOM 761 O O . LYS A 1 96 ? -8.993 -14.476 8.803 1.00 50.38 96 LYS A O 1
ATOM 766 N N . ASN A 1 97 ? -9.628 -12.345 9.115 1.00 57.94 97 ASN A N 1
ATOM 767 C CA . ASN A 1 97 ? -10.986 -12.558 9.595 1.00 57.94 97 ASN A CA 1
ATOM 768 C C . ASN A 1 97 ? -12.063 -11.927 8.693 1.00 57.94 97 ASN A C 1
ATOM 770 O O . ASN A 1 97 ? -13.163 -11.671 9.183 1.00 57.94 97 ASN A O 1
ATOM 774 N N . MET A 1 98 ? -11.782 -11.614 7.423 1.00 56.66 98 MET A N 1
ATOM 775 C CA . MET A 1 98 ? -12.835 -11.177 6.509 1.00 56.66 98 MET A CA 1
ATOM 776 C C . MET A 1 98 ? -13.795 -12.355 6.353 1.00 56.66 98 MET A C 1
ATOM 778 O O . MET A 1 98 ? -13.369 -13.420 5.895 1.00 56.66 98 MET A O 1
ATOM 782 N N . PRO A 1 99 ? -15.058 -12.220 6.790 1.00 70.31 99 PRO A N 1
ATOM 783 C CA . PRO A 1 99 ? -15.953 -13.351 6.779 1.00 70.31 99 PRO A CA 1
ATOM 784 C C . PRO A 1 99 ? -16.147 -13.781 5.328 1.00 70.31 99 PRO A C 1
AT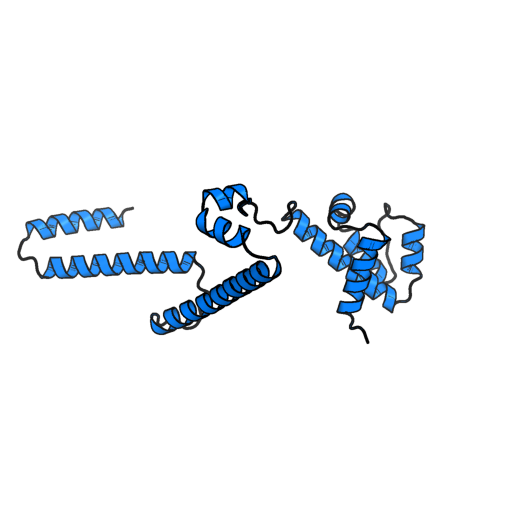OM 786 O O . PRO A 1 99 ? -16.496 -12.960 4.478 1.00 70.31 99 PRO A O 1
ATOM 789 N N . ASN A 1 100 ? -15.900 -15.054 5.021 1.00 80.75 100 ASN A N 1
ATOM 790 C CA . ASN A 1 100 ? -16.203 -15.553 3.685 1.00 80.75 100 ASN A CA 1
ATOM 791 C C . ASN A 1 100 ? -17.721 -15.437 3.422 1.00 80.75 100 ASN A C 1
ATOM 793 O O . ASN A 1 100 ? -18.521 -15.260 4.345 1.00 80.75 100 ASN A O 1
ATOM 797 N N . THR A 1 101 ? -18.147 -15.540 2.162 1.00 77.56 101 THR A N 1
ATOM 798 C CA . THR A 1 101 ? -19.569 -15.390 1.796 1.00 77.56 101 THR A CA 1
ATOM 799 C C . THR A 1 101 ? -20.488 -16.333 2.577 1.00 77.56 101 THR A C 1
ATOM 801 O O . THR A 1 101 ? -21.611 -15.956 2.901 1.00 77.56 101 THR A O 1
ATOM 804 N N . HIS A 1 102 ? -20.010 -17.523 2.950 1.00 84.56 102 HIS A N 1
ATOM 805 C CA . HIS A 1 102 ? -20.746 -18.448 3.809 1.00 84.56 102 HIS A CA 1
ATOM 806 C C . HIS A 1 102 ? -20.903 -17.909 5.240 1.00 84.56 102 HIS A C 1
ATOM 808 O O . HIS A 1 102 ? -22.006 -17.900 5.776 1.00 84.56 102 HIS A O 1
ATOM 814 N N . GLN A 1 103 ? -19.830 -17.405 5.849 1.00 85.19 103 GLN A N 1
ATOM 815 C CA . GLN A 1 103 ? -19.857 -16.794 7.181 1.00 85.19 103 GLN A CA 1
ATOM 816 C C . GLN A 1 103 ? -20.732 -15.532 7.215 1.00 85.19 103 GLN A C 1
ATOM 818 O O . GLN A 1 103 ? -21.423 -15.304 8.206 1.00 85.19 103 GLN A O 1
ATOM 823 N N . MET A 1 104 ? -20.752 -14.735 6.137 1.00 86.12 104 MET A N 1
ATOM 824 C CA . MET A 1 104 ? -21.673 -13.597 6.004 1.00 86.12 104 MET A CA 1
ATOM 825 C C . MET A 1 104 ? -23.132 -14.052 5.920 1.00 86.12 104 MET A C 1
ATOM 827 O O . MET A 1 104 ? -23.976 -13.483 6.606 1.00 86.12 104 MET A O 1
ATOM 831 N N . ARG A 1 105 ? -23.438 -15.096 5.134 1.00 91.31 105 ARG A N 1
ATOM 832 C CA . ARG A 1 105 ? -24.796 -15.672 5.059 1.00 91.31 105 ARG A CA 1
ATOM 833 C C . ARG A 1 105 ? -25.266 -16.215 6.403 1.00 91.31 105 ARG A C 1
ATOM 835 O O . ARG A 1 105 ? -26.439 -16.084 6.725 1.00 91.31 105 ARG A O 1
ATOM 842 N N . GLU A 1 106 ? -24.367 -16.824 7.168 1.00 92.69 106 GLU A N 1
ATOM 843 C CA . GLU A 1 106 ? -24.686 -17.394 8.477 1.00 92.69 106 GLU A CA 1
ATOM 844 C C . GLU A 1 106 ? -24.934 -16.305 9.529 1.00 92.69 106 GLU A C 1
ATOM 846 O O . GLU A 1 106 ? -25.925 -16.361 10.253 1.00 92.69 106 GLU A O 1
ATOM 851 N N . LYS A 1 107 ? -24.066 -15.287 9.595 1.00 91.00 107 LYS A N 1
ATOM 852 C CA . LYS A 1 107 ? -24.172 -14.210 10.593 1.00 91.00 107 LYS A CA 1
ATOM 853 C C . LYS A 1 107 ? -25.220 -13.153 10.243 1.00 91.00 107 LYS A C 1
ATOM 855 O O . LYS A 1 107 ? -25.841 -12.595 11.144 1.00 91.00 107 LYS A O 1
ATOM 860 N N . HIS A 1 108 ? -25.406 -12.864 8.955 1.00 91.88 108 HIS A N 1
ATOM 861 C CA . HIS A 1 108 ? -26.241 -11.766 8.459 1.00 91.88 108 HIS A CA 1
ATOM 862 C C . HIS A 1 108 ? -27.085 -12.188 7.236 1.00 91.88 108 HIS A C 1
ATOM 864 O O . HIS A 1 108 ? -26.969 -11.587 6.163 1.00 91.88 108 HIS A O 1
ATOM 870 N N . PRO A 1 109 ? -27.966 -13.200 7.369 1.00 93.88 109 PRO A N 1
ATOM 871 C CA . PRO A 1 109 ? -28.712 -13.762 6.239 1.00 93.88 109 PRO A CA 1
ATOM 872 C C . PRO A 1 109 ? -29.606 -12.740 5.523 1.00 93.88 109 PRO A C 1
ATOM 874 O O . PRO A 1 109 ? -29.740 -12.793 4.303 1.00 93.88 109 PRO A O 1
ATOM 877 N N . GLU A 1 110 ? -30.200 -11.794 6.255 1.00 92.06 110 GLU A N 1
ATOM 878 C CA . GLU A 1 110 ? -31.096 -10.781 5.675 1.00 92.06 110 GLU A CA 1
ATOM 879 C C . GLU A 1 110 ? -30.359 -9.798 4.762 1.00 92.06 110 GLU A C 1
ATOM 881 O O . GLU A 1 110 ? -30.830 -9.486 3.670 1.00 92.06 110 GLU A O 1
ATOM 886 N N . MET A 1 111 ? -29.168 -9.366 5.180 1.00 87.50 111 MET A N 1
ATOM 887 C CA . MET A 1 111 ? -28.321 -8.458 4.407 1.00 87.50 111 MET A CA 1
ATOM 888 C C . MET A 1 111 ? -27.877 -9.120 3.101 1.00 87.50 111 MET A C 1
ATOM 890 O O . MET A 1 111 ? -28.024 -8.544 2.025 1.00 87.50 111 MET A O 1
ATOM 894 N N . VAL A 1 112 ? -27.413 -10.372 3.184 1.00 91.31 112 VAL A N 1
ATOM 895 C CA . VAL A 1 112 ? -26.963 -11.112 2.000 1.00 91.31 112 VAL A CA 1
ATOM 896 C C . VAL A 1 112 ? -28.122 -11.385 1.036 1.00 91.31 112 VAL A C 1
ATOM 898 O O . VAL A 1 112 ? -27.954 -11.207 -0.167 1.00 91.31 112 VAL A O 1
ATOM 901 N N . ARG A 1 113 ? -29.317 -11.735 1.537 1.00 92.69 113 ARG A N 1
ATOM 902 C CA . ARG A 1 113 ? -30.516 -11.884 0.690 1.00 92.69 113 ARG A CA 1
ATOM 903 C C . ARG A 1 113 ? -30.901 -10.590 -0.022 1.00 92.69 113 ARG A C 1
ATOM 905 O O . ARG A 1 113 ? -31.330 -10.645 -1.172 1.00 92.69 113 ARG A O 1
ATOM 912 N N . GLY A 1 114 ? -30.756 -9.443 0.642 1.00 91.81 114 GLY A N 1
ATOM 913 C CA . GLY A 1 114 ? -30.981 -8.138 0.024 1.00 91.81 114 GLY A CA 1
ATOM 914 C C . GLY A 1 114 ? -30.037 -7.906 -1.154 1.00 91.81 114 GLY A C 1
ATOM 915 O O . GLY A 1 114 ? -30.487 -7.559 -2.241 1.00 91.81 114 GLY A O 1
ATOM 916 N N . TRP A 1 115 ? -28.747 -8.181 -0.962 1.00 92.50 115 TRP A N 1
ATOM 917 C CA . TRP A 1 115 ? -27.711 -7.948 -1.972 1.00 92.50 115 TRP A CA 1
ATOM 918 C C . TRP A 1 115 ? -27.736 -8.934 -3.140 1.00 92.50 115 TRP A C 1
ATOM 920 O O . TRP A 1 115 ? -27.414 -8.553 -4.259 1.00 92.50 115 TRP A O 1
ATOM 930 N N . GLU A 1 116 ? -28.145 -10.183 -2.917 1.00 94.19 116 GLU A N 1
ATOM 931 C CA . GLU A 1 116 ? -28.207 -11.212 -3.969 1.00 94.19 116 GLU A CA 1
ATOM 932 C C . GLU A 1 116 ? -29.179 -10.899 -5.100 1.00 94.19 116 GLU A C 1
ATOM 934 O O . GLU A 1 116 ? -29.016 -11.409 -6.207 1.00 94.19 116 GLU A O 1
ATOM 939 N N . ASN A 1 117 ? -30.184 -10.075 -4.817 1.00 94.00 117 ASN A N 1
ATOM 940 C CA . ASN A 1 117 ? -31.197 -9.689 -5.789 1.00 94.00 117 ASN A CA 1
ATOM 941 C C . ASN A 1 117 ? -30.872 -8.362 -6.492 1.00 94.00 117 ASN A C 1
ATOM 943 O O . ASN A 1 117 ? -31.627 -7.954 -7.373 1.00 94.00 117 ASN A O 1
ATOM 947 N N . LEU A 1 118 ? -29.780 -7.688 -6.112 1.00 95.06 118 LEU A N 1
ATOM 948 C CA . LEU A 1 118 ? -29.363 -6.431 -6.726 1.00 95.06 118 LEU A CA 1
ATOM 949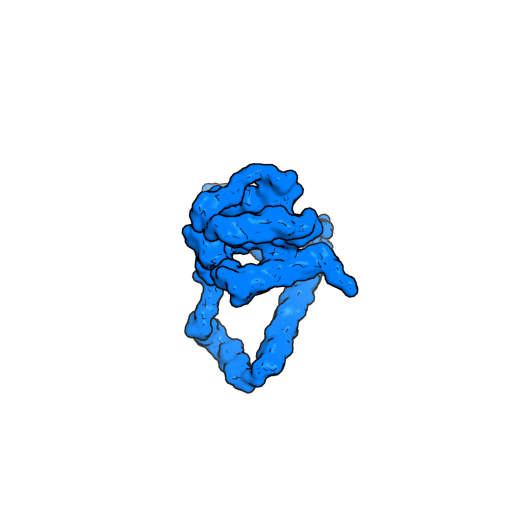 C C . LEU A 1 118 ? -28.590 -6.679 -8.021 1.00 95.06 118 LEU A C 1
ATOM 951 O O . LEU A 1 118 ? -27.838 -7.649 -8.154 1.00 95.06 118 LEU A O 1
ATOM 955 N N . SER A 1 119 ? -28.748 -5.763 -8.978 1.00 97.19 119 SER A N 1
ATOM 956 C CA . SER A 1 119 ? -27.832 -5.700 -10.112 1.00 97.19 119 SER A CA 1
ATOM 957 C C . SER A 1 119 ? -26.426 -5.315 -9.637 1.00 97.19 119 SER A C 1
ATOM 959 O O . SER A 1 119 ? -26.222 -4.862 -8.508 1.00 97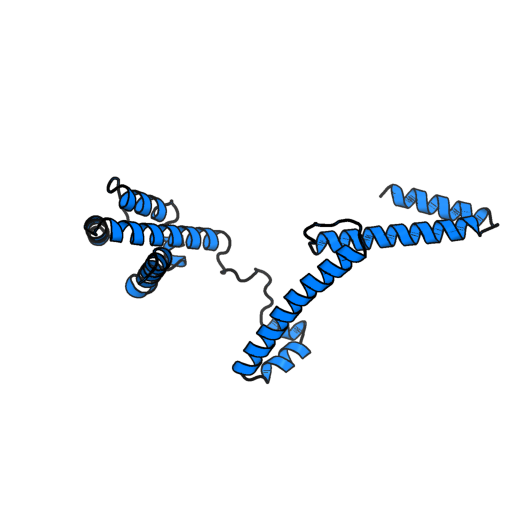.19 119 SER A O 1
ATOM 961 N N . LYS A 1 120 ? -25.421 -5.489 -10.499 1.00 93.31 120 LYS A N 1
ATOM 962 C CA . LYS A 1 120 ? -24.048 -5.097 -10.165 1.00 93.31 120 LYS A CA 1
ATOM 963 C C . LYS A 1 120 ? -23.955 -3.590 -9.901 1.00 93.31 120 LYS A C 1
ATOM 965 O O . LYS A 1 120 ? -23.230 -3.173 -9.003 1.00 93.31 120 LYS A O 1
ATOM 970 N N . GLU A 1 121 ? -24.665 -2.799 -10.697 1.00 93.62 121 GLU A N 1
ATOM 971 C CA . GLU A 1 121 ? -24.729 -1.346 -10.593 1.00 93.62 121 GLU A CA 1
ATOM 972 C C . GLU A 1 121 ? -25.386 -0.920 -9.273 1.00 93.62 121 GLU A C 1
ATOM 974 O O . GLU A 1 121 ? -24.787 -0.142 -8.531 1.00 93.62 121 GLU A O 1
ATOM 979 N N . ASP A 1 122 ? -26.534 -1.510 -8.925 1.00 94.81 122 ASP A N 1
ATOM 980 C CA . ASP A 1 122 ? -27.236 -1.214 -7.666 1.00 94.81 122 ASP A CA 1
ATOM 981 C C . ASP A 1 122 ? -26.420 -1.651 -6.441 1.00 94.81 122 ASP A C 1
ATOM 983 O O . ASP A 1 122 ? -26.416 -0.978 -5.412 1.00 94.81 122 ASP A O 1
ATOM 987 N N . LEU A 1 123 ? -25.697 -2.773 -6.539 1.00 92.62 123 LEU A N 1
ATOM 988 C CA . LEU A 1 123 ? -24.825 -3.246 -5.466 1.00 92.62 123 LEU A CA 1
ATOM 989 C C . LEU A 1 123 ? -23.668 -2.269 -5.221 1.00 92.62 123 LEU A C 1
ATOM 991 O O . LEU A 1 123 ? -23.343 -1.982 -4.071 1.00 92.62 123 LEU A O 1
ATOM 995 N N . LEU A 1 124 ? -23.054 -1.746 -6.287 1.00 86.50 124 LEU A N 1
ATOM 996 C CA . LEU A 1 124 ? -22.003 -0.732 -6.172 1.00 86.50 124 LEU A CA 1
ATOM 997 C C . LEU A 1 124 ? -22.541 0.559 -5.551 1.00 86.50 124 LEU A C 1
ATOM 999 O O . LEU A 1 124 ? -21.889 1.122 -4.675 1.00 86.50 124 LEU A O 1
ATOM 1003 N N . GLU A 1 125 ? -23.727 1.004 -5.967 1.00 92.69 125 GLU A N 1
ATOM 1004 C CA . GLU A 1 125 ? -24.374 2.187 -5.397 1.00 92.69 125 GLU A CA 1
ATOM 1005 C C . GLU A 1 125 ? -24.690 1.997 -3.907 1.00 92.69 125 GLU A C 1
ATOM 1007 O O . GLU A 1 125 ? -24.339 2.853 -3.093 1.00 92.69 125 GLU A O 1
ATOM 1012 N N . ALA A 1 126 ? -25.250 0.844 -3.527 1.00 91.31 126 ALA A N 1
ATOM 1013 C CA . ALA A 1 126 ? -25.511 0.497 -2.133 1.00 91.31 126 ALA A CA 1
ATOM 1014 C C . ALA A 1 126 ? -24.220 0.483 -1.299 1.00 91.31 126 ALA A C 1
ATOM 1016 O O . ALA A 1 126 ? -24.170 1.087 -0.229 1.00 91.31 126 ALA A O 1
ATOM 1017 N N . MET A 1 127 ? -23.145 -0.131 -1.805 1.00 87.38 127 MET A N 1
ATOM 1018 C CA . MET A 1 127 ? -21.844 -0.132 -1.130 1.00 87.38 127 MET A CA 1
ATOM 1019 C C . MET A 1 127 ? -21.273 1.281 -0.963 1.00 87.38 127 MET A C 1
ATOM 1021 O O . MET A 1 127 ? -20.737 1.603 0.096 1.00 87.38 127 MET A O 1
ATOM 1025 N N . CYS A 1 128 ? -21.389 2.139 -1.980 1.00 86.31 128 CYS A N 1
ATOM 1026 C CA . CYS A 1 128 ? -20.986 3.540 -1.869 1.00 86.31 128 CYS A CA 1
ATOM 1027 C C . CYS A 1 128 ? -21.809 4.284 -0.807 1.00 86.31 128 CYS A C 1
ATOM 1029 O O . CYS A 1 128 ? -21.234 5.048 -0.032 1.00 86.31 128 CYS A O 1
ATOM 1031 N N . GLY A 1 129 ? -23.119 4.037 -0.742 1.00 90.50 129 GLY A N 1
ATOM 1032 C CA . GLY A 1 129 ? -24.007 4.602 0.274 1.00 90.50 129 GLY A CA 1
ATOM 1033 C C . GLY A 1 129 ? -23.603 4.216 1.698 1.00 90.50 129 GLY A C 1
ATOM 1034 O O . GLY A 1 129 ? -23.446 5.093 2.541 1.00 90.50 129 GLY A O 1
ATOM 1035 N N . GLU A 1 130 ? -23.350 2.930 1.947 1.00 88.75 130 GLU A N 1
ATOM 1036 C CA . GLU A 1 130 ? -22.898 2.418 3.252 1.00 88.75 130 GLU A CA 1
ATOM 1037 C C . GLU A 1 130 ? -21.553 3.029 3.679 1.00 88.75 130 GLU A C 1
ATOM 1039 O O . GLU A 1 130 ? -21.361 3.408 4.834 1.00 88.75 130 GLU A O 1
ATOM 1044 N N . VAL A 1 131 ? -20.614 3.185 2.738 1.00 80.69 131 VAL A N 1
ATOM 1045 C CA . VAL A 1 131 ? -19.323 3.836 3.014 1.00 80.69 131 VAL A CA 1
ATOM 1046 C C . VAL A 1 131 ? -19.514 5.311 3.374 1.00 80.69 131 VAL A C 1
ATOM 1048 O O . VAL A 1 131 ? -18.880 5.796 4.311 1.00 80.69 131 VAL A O 1
ATOM 1051 N N . LEU A 1 132 ? -20.386 6.029 2.661 1.00 82.88 132 LEU A N 1
ATOM 1052 C CA . LEU A 1 132 ? -20.698 7.424 2.974 1.00 82.88 132 LEU A CA 1
ATOM 1053 C C . LEU A 1 132 ? -21.378 7.559 4.342 1.00 82.88 132 LEU A C 1
ATOM 1055 O O . LEU A 1 132 ? -20.969 8.420 5.120 1.00 82.88 132 LEU A O 1
ATOM 1059 N N . ASP A 1 133 ? -22.347 6.699 4.671 1.00 87.88 133 ASP A N 1
ATOM 1060 C CA . ASP A 1 133 ? -22.995 6.722 5.989 1.00 87.88 133 ASP A CA 1
ATOM 1061 C C . ASP A 1 133 ? -22.004 6.402 7.113 1.00 87.88 133 ASP A C 1
ATOM 1063 O O . ASP A 1 133 ? -22.042 7.054 8.156 1.00 87.88 133 ASP A O 1
ATOM 1067 N N . LEU A 1 134 ? -21.050 5.491 6.890 1.00 83.06 134 LEU A N 1
ATOM 1068 C CA . LEU A 1 134 ? -19.975 5.217 7.844 1.00 83.06 134 LEU A CA 1
ATOM 1069 C C . LEU A 1 134 ? -19.130 6.472 8.121 1.00 83.06 134 LEU A C 1
ATOM 1071 O O . LEU A 1 134 ? -18.870 6.790 9.284 1.00 83.06 134 LEU A O 1
ATOM 1075 N N . PHE A 1 135 ? -18.737 7.217 7.083 1.00 75.62 135 PHE A N 1
ATOM 1076 C CA . PHE A 1 135 ? -18.020 8.486 7.257 1.00 75.62 135 PHE A CA 1
ATOM 1077 C C . PHE A 1 135 ? -18.875 9.528 7.986 1.00 75.62 135 PHE A C 1
ATOM 1079 O O . PHE A 1 135 ? -18.415 10.138 8.952 1.00 75.62 135 PHE A O 1
ATOM 1086 N N . SER A 1 136 ? -20.143 9.681 7.600 1.00 84.06 136 SER A N 1
ATOM 1087 C CA . SER A 1 136 ? -21.073 10.583 8.285 1.00 84.06 136 SER A CA 1
ATOM 1088 C C . SER A 1 136 ? -21.341 10.161 9.734 1.00 84.06 136 SER A C 1
ATOM 1090 O O . SER A 1 136 ? -21.567 11.002 10.601 1.00 84.06 136 SER A O 1
ATOM 1092 N N . MET A 1 137 ? -21.316 8.866 10.048 1.00 85.69 137 MET A N 1
ATOM 1093 C CA . MET A 1 137 ? -21.403 8.362 11.416 1.00 85.69 137 MET A CA 1
ATOM 1094 C C . MET A 1 137 ? -20.167 8.760 12.223 1.00 85.69 137 MET A C 1
ATOM 1096 O O . MET A 1 137 ? -20.320 9.191 13.362 1.00 85.69 137 MET A O 1
ATOM 1100 N N . MET A 1 138 ? -18.964 8.684 11.648 1.00 75.19 138 MET A N 1
ATOM 1101 C CA . MET A 1 138 ? -17.747 9.148 12.323 1.00 75.19 138 MET A CA 1
ATOM 1102 C C . MET A 1 138 ? -17.808 10.645 12.650 1.00 75.19 138 MET A C 1
ATOM 1104 O O . MET A 1 138 ? -17.467 11.036 13.765 1.00 75.19 138 MET A O 1
ATOM 1108 N N . GLU A 1 139 ? -18.300 11.473 11.726 1.00 80.38 139 GLU A N 1
ATOM 1109 C CA . GLU A 1 139 ? -18.517 12.905 11.971 1.00 80.38 139 GLU A CA 1
ATOM 1110 C C . GLU A 1 139 ? -19.561 13.145 13.067 1.00 80.38 139 GLU A C 1
ATOM 1112 O O . GLU A 1 139 ? -19.309 13.904 14.001 1.00 80.38 139 GLU A O 1
ATOM 1117 N N . ARG A 1 140 ? -20.707 12.451 13.011 1.00 82.56 140 ARG A N 1
ATOM 1118 C CA . ARG A 1 140 ? -21.757 12.540 14.041 1.00 82.56 140 ARG A CA 1
ATOM 1119 C C . ARG A 1 140 ? -21.244 12.140 15.420 1.00 82.56 140 ARG A C 1
ATOM 1121 O O . ARG A 1 140 ? -21.546 12.824 16.392 1.00 82.56 140 ARG A O 1
ATOM 1128 N N . VAL A 1 141 ? -20.470 11.057 15.510 1.00 79.31 141 VAL A N 1
ATOM 1129 C CA . VAL A 1 141 ? -19.830 10.631 16.761 1.00 79.31 141 VAL A CA 1
ATOM 1130 C C . VAL A 1 141 ? -18.845 11.697 17.229 1.00 79.31 141 VAL A C 1
ATOM 1132 O O . VAL A 1 141 ? -18.861 12.043 18.402 1.00 79.31 141 VAL A O 1
ATOM 1135 N N . SER A 1 142 ? -18.039 12.270 16.334 1.00 75.44 142 SER A N 1
ATOM 1136 C CA . SER A 1 142 ? -17.111 13.347 16.693 1.00 75.44 142 SER A CA 1
ATOM 1137 C C . SER A 1 142 ? -17.837 14.561 17.275 1.00 75.44 142 SER A C 1
ATOM 1139 O O . SER A 1 142 ? -17.442 15.038 18.334 1.00 75.44 142 SER A O 1
ATOM 1141 N N . ILE A 1 143 ? -18.911 15.025 16.625 1.00 79.38 143 ILE A N 1
ATOM 1142 C CA . ILE A 1 143 ? -19.731 16.152 17.098 1.00 79.38 143 ILE A CA 1
ATOM 1143 C C . ILE A 1 143 ? -20.367 15.812 18.447 1.00 79.38 143 ILE A C 1
ATOM 1145 O O . ILE A 1 143 ? -20.277 16.590 19.389 1.00 79.38 143 ILE A O 1
ATOM 1149 N N . PHE A 1 144 ? -20.973 14.628 18.569 1.00 80.56 144 PHE A N 1
ATOM 1150 C CA . PHE A 1 144 ? -21.563 14.176 19.827 1.00 80.56 144 PHE A CA 1
ATOM 1151 C C . PHE A 1 144 ? -20.537 14.183 20.967 1.00 80.56 144 PHE A C 1
ATOM 1153 O O . PHE A 1 144 ? -20.838 14.643 22.064 1.00 80.56 144 PHE A O 1
ATOM 1160 N N . MET A 1 145 ? -19.317 13.712 20.706 1.00 75.81 145 MET A N 1
ATOM 1161 C CA . MET A 1 145 ? -18.252 13.699 21.704 1.00 75.81 145 MET A CA 1
ATOM 1162 C C . MET A 1 145 ? -17.738 15.104 22.039 1.00 75.81 145 MET A C 1
ATOM 1164 O O . MET A 1 145 ? -17.401 15.341 23.194 1.00 75.81 145 MET A O 1
ATOM 1168 N N . GLU A 1 146 ? -17.692 16.035 21.085 1.00 76.50 146 GLU A N 1
ATOM 1169 C CA . GLU A 1 146 ? -17.357 17.445 21.344 1.00 76.50 146 GLU A CA 1
ATOM 1170 C C . GLU A 1 146 ? -18.410 18.130 22.230 1.00 76.50 146 GLU A C 1
ATOM 1172 O O . GLU A 1 146 ? -18.059 18.846 23.162 1.00 76.50 146 GLU A O 1
ATOM 1177 N N . GLU A 1 147 ? -19.694 17.853 21.997 1.00 77.50 147 GLU A N 1
ATOM 1178 C CA . GLU A 1 147 ? -20.798 18.413 22.789 1.00 77.50 147 GLU A CA 1
ATOM 1179 C C . GLU A 1 147 ? -20.897 17.783 24.187 1.00 77.50 147 GLU A C 1
ATOM 1181 O O . GLU A 1 147 ? -21.205 18.451 25.173 1.00 77.50 147 GLU A O 1
ATOM 1186 N N . CYS A 1 148 ? -20.641 16.477 24.293 1.00 71.69 148 CYS A N 1
ATOM 1187 C CA . CYS A 1 148 ? -20.807 15.730 25.540 1.00 71.69 148 CYS A CA 1
ATOM 1188 C C . CYS A 1 148 ? -19.530 15.661 26.388 1.00 71.69 148 CYS A C 1
ATOM 1190 O O . CYS A 1 148 ? -19.582 15.195 27.528 1.00 71.69 148 CYS A O 1
ATOM 1192 N N . THR A 1 149 ? -18.375 16.089 25.867 1.00 74.19 149 THR A N 1
ATOM 1193 C CA . THR A 1 149 ? -17.101 16.039 26.593 1.00 74.19 149 THR A CA 1
ATOM 1194 C C . THR A 1 149 ? -16.317 17.338 26.430 1.00 74.19 149 THR A C 1
ATOM 1196 O O . THR A 1 149 ? -16.194 17.878 25.341 1.00 74.19 149 THR A O 1
ATOM 1199 N N . ASN A 1 150 ? -15.669 17.809 27.498 1.00 66.69 150 ASN A N 1
ATOM 1200 C CA . ASN A 1 150 ? -14.761 18.967 27.435 1.00 66.69 150 ASN A CA 1
ATOM 1201 C C . ASN A 1 150 ? -13.416 18.656 26.726 1.00 66.69 150 ASN A C 1
ATOM 1203 O O . ASN A 1 150 ? -12.440 19.389 26.898 1.00 66.69 150 ASN A O 1
ATOM 1207 N N . MET A 1 151 ? -13.310 17.551 25.978 1.00 63.09 151 MET A N 1
ATOM 1208 C CA . MET A 1 151 ? -12.067 17.097 25.351 1.00 63.09 151 MET A CA 1
ATOM 1209 C C . MET A 1 151 ? -12.083 17.398 23.854 1.00 63.09 151 MET A C 1
ATOM 1211 O O . MET A 1 151 ? -12.671 16.672 23.060 1.00 63.09 151 MET A O 1
ATOM 1215 N N . SER A 1 152 ? -11.399 18.466 23.450 1.00 53.56 152 SER A N 1
ATOM 1216 C CA . SER A 1 152 ? -11.625 19.035 22.121 1.00 53.56 152 SER A CA 1
ATOM 1217 C C . SER A 1 152 ? -10.993 18.288 20.941 1.00 53.56 152 SER A C 1
ATOM 1219 O O . SER A 1 152 ? -11.374 18.588 19.818 1.00 53.56 152 SER A O 1
ATOM 1221 N N . LYS A 1 153 ? -10.041 17.351 21.101 1.00 56.94 153 LYS A N 1
ATOM 1222 C CA . LYS A 1 153 ? -9.315 16.756 19.946 1.00 56.94 153 LYS A CA 1
ATOM 1223 C C . LYS A 1 153 ? -8.650 15.404 20.234 1.00 56.94 153 LYS A C 1
ATOM 1225 O O . LYS A 1 153 ? -7.428 15.297 20.135 1.00 56.94 153 LYS A O 1
ATOM 1230 N N . VAL A 1 154 ? -9.406 14.368 20.590 1.00 54.84 154 VAL A N 1
ATOM 1231 C CA . VAL A 1 154 ? -8.833 13.015 20.747 1.00 54.84 154 VAL A CA 1
ATOM 1232 C C . VAL A 1 154 ? -9.327 12.086 19.647 1.00 54.84 154 VAL A C 1
ATOM 1234 O O . VAL A 1 154 ? -10.483 12.143 19.239 1.00 54.84 154 VAL A O 1
ATOM 1237 N N . THR A 1 155 ? -8.437 11.235 19.140 1.00 59.16 155 THR A N 1
ATOM 1238 C CA . THR A 1 155 ? -8.779 10.179 18.186 1.00 59.16 155 THR A CA 1
ATOM 1239 C C . THR A 1 155 ? -9.571 9.108 18.936 1.00 59.16 155 THR A C 1
ATOM 1241 O O . THR A 1 155 ? -9.001 8.309 19.676 1.00 59.16 155 THR A O 1
ATOM 1244 N N . TYR A 1 156 ? -10.894 9.120 18.799 1.00 66.06 156 TYR A N 1
ATOM 1245 C CA . TYR A 1 156 ? -11.757 8.136 19.443 1.00 66.06 156 TYR A CA 1
ATOM 1246 C C . TYR A 1 156 ? -11.646 6.794 18.716 1.00 66.06 156 TYR A C 1
ATOM 1248 O O . TYR A 1 156 ? -12.220 6.609 17.644 1.00 66.06 156 TYR A O 1
ATOM 1256 N N . THR A 1 157 ? -10.897 5.850 19.289 1.00 73.75 157 THR A N 1
ATOM 1257 C CA . THR A 1 157 ? -10.954 4.451 18.844 1.00 73.75 157 THR A CA 1
ATOM 1258 C C . THR A 1 157 ? -12.138 3.741 19.515 1.00 73.75 157 THR A C 1
ATOM 1260 O O . THR A 1 157 ? -12.578 4.164 20.592 1.00 73.75 157 THR A O 1
ATOM 1263 N N . PRO A 1 158 ? -12.669 2.650 18.931 1.00 68.69 158 PRO A N 1
ATOM 1264 C CA . PRO A 1 158 ? -13.726 1.856 19.560 1.00 68.69 158 PRO A CA 1
ATOM 1265 C C . PRO A 1 158 ? -13.394 1.404 20.991 1.00 68.69 158 PRO A C 1
ATOM 1267 O O . PRO A 1 158 ? -14.288 1.292 21.827 1.00 68.69 158 PRO A O 1
ATOM 1270 N N . GLU A 1 159 ? -12.120 1.156 21.291 1.00 72.38 159 GLU A N 1
ATOM 1271 C CA . GLU A 1 159 ? -11.626 0.763 22.613 1.00 72.38 159 GLU A CA 1
ATOM 1272 C C . GLU A 1 159 ? -11.732 1.916 23.613 1.00 72.38 159 GLU A C 1
ATOM 1274 O O . GLU A 1 159 ? -12.276 1.718 24.698 1.00 72.38 159 GLU A O 1
ATOM 1279 N N . VAL A 1 160 ? -11.306 3.123 23.221 1.00 75.00 160 VAL A N 1
ATOM 1280 C CA . VAL A 1 160 ? -11.429 4.332 24.051 1.00 75.00 160 VAL A CA 1
ATOM 1281 C C . VAL A 1 160 ? -12.899 4.614 24.359 1.00 75.00 160 VAL A C 1
ATOM 1283 O O . VAL A 1 160 ? -13.257 4.862 25.506 1.00 75.00 160 VAL A O 1
ATOM 1286 N N . ILE A 1 161 ? -13.782 4.501 23.361 1.00 70.81 161 ILE A N 1
ATOM 1287 C CA . ILE A 1 161 ? -15.227 4.692 23.556 1.00 70.81 161 ILE A CA 1
ATOM 1288 C C . ILE A 1 161 ? -15.791 3.644 24.530 1.00 70.81 161 ILE A C 1
ATOM 1290 O O . ILE A 1 161 ? -16.552 3.992 25.434 1.00 70.81 161 ILE A O 1
ATOM 1294 N N . LYS A 1 162 ? -15.410 2.365 24.393 1.00 73.12 162 LYS A N 1
ATOM 1295 C CA . LYS A 1 162 ? -15.832 1.302 25.325 1.00 73.12 162 LYS A CA 1
ATOM 1296 C C . LYS A 1 162 ? -15.392 1.591 26.758 1.00 73.12 162 LYS A C 1
ATOM 1298 O O . LYS A 1 162 ? -16.179 1.390 27.682 1.00 73.12 162 LYS A O 1
ATOM 1303 N N . GLU A 1 163 ? -14.162 2.058 26.940 1.00 79.94 163 GLU A N 1
ATOM 1304 C CA . GLU A 1 163 ? -13.624 2.415 28.252 1.00 79.94 163 GLU A CA 1
ATOM 1305 C C . GLU A 1 163 ? -14.373 3.607 28.861 1.00 79.94 163 GLU A C 1
ATOM 1307 O O . GLU A 1 163 ? -14.780 3.547 30.020 1.00 79.94 163 GLU A O 1
ATOM 1312 N N . MET A 1 164 ? -14.664 4.641 28.065 1.00 75.44 164 MET A N 1
ATOM 1313 C CA . MET A 1 164 ? -15.456 5.794 28.506 1.00 75.44 164 MET A CA 1
ATOM 1314 C C . MET A 1 164 ? -16.877 5.399 28.923 1.00 75.44 164 MET A C 1
ATOM 1316 O O . MET A 1 164 ? -17.348 5.840 29.970 1.00 75.44 164 MET A O 1
ATOM 1320 N N . ILE A 1 165 ? -17.547 4.527 28.159 1.00 75.19 165 ILE A N 1
ATOM 1321 C CA . ILE A 1 165 ? -18.879 4.010 28.516 1.00 75.19 165 ILE A CA 1
ATOM 1322 C C . ILE A 1 165 ? -18.819 3.228 29.831 1.00 75.19 165 ILE A C 1
ATOM 1324 O O . ILE A 1 165 ? -19.710 3.367 30.669 1.00 75.19 165 ILE A O 1
ATOM 1328 N N . LYS A 1 166 ? -17.785 2.399 30.022 1.00 78.62 166 LYS A N 1
ATOM 1329 C CA . LYS A 1 166 ? -17.605 1.635 31.260 1.00 78.62 166 LYS A CA 1
ATOM 1330 C C . LYS A 1 166 ? -17.417 2.572 32.455 1.00 78.62 166 LYS A C 1
ATOM 1332 O O . LYS A 1 166 ? -18.136 2.428 33.438 1.00 78.62 166 LYS A O 1
ATOM 1337 N N . LYS A 1 167 ? -16.529 3.562 32.328 1.00 79.62 167 LYS A N 1
ATOM 1338 C CA . LYS A 1 167 ? -16.267 4.557 33.372 1.00 79.62 167 LYS A CA 1
ATOM 1339 C C . LYS A 1 167 ? -17.526 5.348 33.733 1.00 79.62 167 LYS A C 1
ATOM 1341 O O . LYS A 1 167 ? -17.843 5.469 34.909 1.00 79.62 167 LYS A O 1
ATOM 1346 N N . LYS A 1 168 ? -18.284 5.823 32.737 1.00 78.06 168 LYS A N 1
ATOM 1347 C CA . LYS A 1 168 ? -19.523 6.572 32.984 1.00 78.06 168 LYS A CA 1
ATOM 1348 C C . LYS A 1 168 ? -20.585 5.722 33.689 1.00 78.06 168 LYS A C 1
ATOM 1350 O O . LYS A 1 168 ? -21.224 6.202 34.615 1.00 78.06 168 LYS A O 1
ATOM 1355 N N . LYS A 1 169 ? -20.733 4.445 33.314 1.00 77.00 169 LYS A N 1
ATOM 1356 C CA . LYS A 1 169 ? -21.629 3.514 34.025 1.00 77.00 169 LYS A CA 1
ATOM 1357 C C . LYS A 1 169 ? -21.222 3.309 35.483 1.00 77.00 169 LYS A C 1
ATOM 1359 O O . LYS A 1 169 ? -22.097 3.218 36.334 1.00 77.00 169 LYS A O 1
ATOM 1364 N N . GLU A 1 170 ? -19.926 3.201 35.765 1.00 78.31 170 GLU A N 1
ATOM 1365 C CA . GLU A 1 170 ? -19.425 3.083 37.140 1.00 78.31 170 GLU A CA 1
ATOM 1366 C C . GLU A 1 170 ? -19.696 4.361 37.948 1.00 78.31 170 GLU A C 1
ATOM 1368 O O . GLU A 1 170 ? -20.148 4.265 39.085 1.00 78.31 170 GLU A O 1
ATOM 1373 N N . GLU A 1 171 ? -19.488 5.542 37.357 1.00 78.69 171 GLU A N 1
ATOM 1374 C CA . GLU A 1 171 ? -19.842 6.833 37.967 1.00 78.69 171 GLU A CA 1
ATOM 1375 C C . GLU A 1 171 ? -21.345 6.919 38.276 1.00 78.69 171 GLU A C 1
ATOM 1377 O O . GLU A 1 171 ? -21.706 7.173 39.420 1.00 78.69 171 GLU A O 1
ATOM 1382 N N . ASP A 1 172 ? -22.219 6.606 37.313 1.00 77.12 172 ASP A N 1
ATOM 1383 C CA . ASP A 1 172 ? -23.677 6.665 37.506 1.00 77.12 172 ASP A CA 1
ATOM 1384 C C . ASP A 1 172 ? -24.167 5.678 38.587 1.00 77.12 172 ASP A C 1
ATOM 1386 O O . ASP A 1 172 ? -25.076 5.992 39.355 1.00 77.12 172 ASP A O 1
ATOM 1390 N N . ILE A 1 173 ? -23.562 4.484 38.677 1.00 74.06 173 ILE A N 1
ATOM 1391 C CA . ILE A 1 173 ? -23.858 3.510 39.742 1.00 74.06 173 ILE A CA 1
ATOM 1392 C C . ILE A 1 173 ? -23.427 4.055 41.105 1.00 74.06 173 ILE A C 1
ATOM 1394 O O . ILE A 1 173 ? -24.169 3.918 42.076 1.00 74.06 173 ILE A O 1
ATOM 1398 N N . ASN A 1 174 ? -22.242 4.659 41.188 1.00 74.00 174 ASN A N 1
ATOM 1399 C CA . ASN A 1 174 ? -21.744 5.227 42.436 1.00 74.00 174 ASN A CA 1
ATOM 1400 C C . ASN A 1 174 ? -22.611 6.400 42.901 1.00 74.00 174 ASN A C 1
ATOM 1402 O O . ASN A 1 174 ? -22.939 6.457 44.083 1.00 74.00 174 ASN A O 1
ATOM 1406 N N . ASP A 1 175 ? -23.021 7.278 41.986 1.00 76.81 175 ASP A N 1
ATOM 1407 C CA . ASP A 1 175 ? -23.910 8.403 42.282 1.00 76.81 175 ASP A CA 1
ATOM 1408 C C . ASP A 1 175 ? -25.279 7.909 42.768 1.00 76.81 175 ASP A C 1
ATOM 1410 O O . ASP A 1 175 ? -25.781 8.382 43.787 1.00 76.81 175 ASP A O 1
ATOM 1414 N N . PHE A 1 176 ? -25.857 6.903 42.101 1.00 76.31 176 PHE A N 1
ATOM 1415 C CA . PHE A 1 176 ? -27.106 6.278 42.540 1.00 76.31 176 PHE A CA 1
ATOM 1416 C C . PHE A 1 176 ? -26.976 5.669 43.943 1.00 76.31 176 PHE A C 1
ATOM 1418 O O . PHE A 1 176 ? -27.798 5.935 44.817 1.00 76.31 176 PHE A O 1
ATOM 1425 N N . CYS A 1 177 ? -25.918 4.892 44.190 1.00 70.31 177 CYS A N 1
ATOM 1426 C CA . CYS A 1 177 ? -25.652 4.316 45.505 1.00 70.31 177 CYS A CA 1
ATOM 1427 C C . CYS A 1 177 ? -25.443 5.383 46.582 1.00 70.31 177 CYS A C 1
ATOM 1429 O O . CYS A 1 177 ? -25.874 5.183 47.713 1.00 70.31 177 CYS A O 1
ATOM 1431 N N . PHE A 1 178 ? -24.775 6.487 46.252 1.00 73.62 178 PHE A N 1
ATOM 1432 C CA . PHE A 1 178 ? -24.557 7.592 47.174 1.00 73.62 178 PHE A CA 1
ATOM 1433 C C . PHE A 1 178 ? -25.879 8.255 47.574 1.00 73.62 178 PHE A C 1
ATOM 1435 O O . PHE A 1 178 ? -26.127 8.405 48.767 1.00 73.62 178 PHE A O 1
ATOM 1442 N N . LEU A 1 179 ? -26.742 8.566 46.601 1.00 76.44 179 LEU A N 1
ATOM 1443 C CA . LEU A 1 179 ? -28.059 9.159 46.852 1.00 76.44 179 LEU A CA 1
ATOM 1444 C C . LEU A 1 179 ? -28.942 8.243 47.712 1.00 76.44 179 LEU A C 1
ATOM 1446 O O . LEU A 1 179 ? -29.470 8.684 48.726 1.00 76.44 179 LEU A O 1
ATOM 1450 N N . GLU A 1 180 ? -29.019 6.951 47.383 1.00 75.38 180 GLU A N 1
ATOM 1451 C CA . GLU A 1 180 ? -29.773 5.973 48.186 1.00 75.38 180 GLU A CA 1
ATOM 1452 C C . GLU A 1 180 ? -29.204 5.821 49.609 1.00 75.38 180 GLU A C 1
ATOM 1454 O O . GLU A 1 180 ? -29.946 5.638 50.572 1.00 75.38 180 GLU A O 1
ATOM 1459 N N . CYS A 1 181 ? -27.881 5.924 49.775 1.00 71.12 181 CYS A N 1
ATOM 1460 C CA . CYS A 1 181 ? -27.255 5.903 51.098 1.00 71.12 181 CYS A CA 1
ATOM 1461 C C . CYS A 1 181 ? -27.562 7.164 51.920 1.00 71.12 181 CYS A C 1
ATOM 1463 O O . CYS A 1 181 ? -27.672 7.069 53.140 1.00 71.12 181 CYS A O 1
ATOM 1465 N N . GLU A 1 182 ? -27.660 8.338 51.295 1.00 74.44 182 GLU A N 1
ATOM 1466 C CA . GLU A 1 182 ? -28.030 9.569 52.003 1.00 74.44 182 GLU A CA 1
ATOM 1467 C C . GLU A 1 182 ? -29.511 9.592 52.400 1.00 74.44 182 GLU A C 1
ATOM 1469 O O . GLU A 1 182 ? -29.847 10.141 53.448 1.00 74.44 182 GLU A O 1
ATOM 1474 N N . GLU A 1 183 ? -30.387 8.979 51.602 1.00 77.12 183 GLU A N 1
ATOM 1475 C CA . GLU A 1 183 ? -31.832 8.940 51.862 1.00 77.12 183 GLU A CA 1
ATOM 1476 C C . GLU A 1 183 ? -32.259 7.793 52.801 1.00 77.12 183 GLU A C 1
ATOM 1478 O O . GLU A 1 183 ? -33.330 7.847 53.410 1.00 77.12 183 GLU A O 1
ATOM 1483 N N . SER A 1 184 ? -31.423 6.765 52.963 1.00 71.19 184 SER A N 1
ATOM 1484 C CA . SER A 1 184 ? -31.681 5.618 53.839 1.00 71.19 184 SER A CA 1
ATOM 1485 C C . SER A 1 184 ? -31.431 5.940 55.320 1.00 71.19 184 SER A C 1
ATOM 1487 O O . SER A 1 184 ? -30.286 6.032 55.760 1.00 71.19 184 SER A O 1
ATOM 1489 N N . GLU A 1 185 ? -32.491 5.972 56.135 1.00 79.75 185 GLU A N 1
ATOM 1490 C CA . GLU A 1 185 ? -32.387 6.033 57.608 1.00 79.75 185 GLU A CA 1
ATOM 1491 C C . GLU A 1 185 ? -31.970 4.689 58.256 1.00 79.75 185 GLU A C 1
ATOM 1493 O O . GLU A 1 185 ? -31.724 4.633 59.461 1.00 79.75 185 GLU A O 1
ATOM 1498 N N . ASP A 1 186 ? -31.884 3.601 57.482 1.00 82.81 186 ASP A N 1
ATOM 1499 C CA . ASP A 1 186 ? -31.616 2.250 57.988 1.00 82.81 186 ASP A CA 1
ATOM 1500 C C . ASP A 1 186 ? -30.101 1.933 58.023 1.00 82.81 186 ASP A C 1
ATOM 1502 O O . ASP A 1 186 ? -29.454 1.711 56.991 1.00 82.81 186 ASP A O 1
ATOM 1506 N N . GLU A 1 187 ? -29.514 1.932 59.228 1.00 81.88 187 GLU A N 1
ATOM 1507 C CA . GLU A 1 187 ? -28.075 1.702 59.452 1.00 81.88 187 GLU A CA 1
ATOM 1508 C C . GLU A 1 187 ? -27.596 0.322 58.968 1.00 81.88 187 GLU A C 1
ATOM 1510 O O . GLU A 1 187 ? -26.441 0.185 58.541 1.00 81.88 187 GLU A O 1
ATOM 1515 N N . ASP A 1 188 ? -28.466 -0.691 58.985 1.00 82.62 188 ASP A N 1
ATOM 1516 C CA . ASP A 1 188 ? -28.092 -2.055 58.611 1.00 82.62 188 ASP A CA 1
ATOM 1517 C C . ASP A 1 188 ? -27.853 -2.158 57.098 1.00 82.62 188 ASP A C 1
ATOM 1519 O O . ASP A 1 188 ? -26.836 -2.714 56.664 1.00 82.62 188 ASP A O 1
ATOM 1523 N N . ILE A 1 189 ? -28.711 -1.526 56.290 1.00 77.44 189 ILE A N 1
ATOM 1524 C CA . ILE A 1 189 ? -28.582 -1.473 54.823 1.00 77.44 189 ILE A CA 1
ATOM 1525 C C . ILE A 1 189 ? -27.297 -0.730 54.425 1.00 77.44 189 ILE A C 1
ATOM 1527 O O . ILE A 1 189 ? -26.526 -1.196 53.578 1.00 77.44 189 ILE A O 1
ATOM 1531 N N . LEU A 1 190 ? -27.004 0.387 55.097 1.00 74.69 190 LEU A N 1
ATOM 1532 C CA . LEU A 1 190 ? -25.782 1.167 54.890 1.00 74.69 190 LEU A CA 1
ATOM 1533 C C . LEU A 1 190 ? -24.506 0.367 55.183 1.00 74.69 190 LEU A C 1
ATOM 1535 O O . LEU A 1 190 ? -23.484 0.540 54.505 1.00 74.69 190 LEU A O 1
ATOM 1539 N N . SER A 1 191 ? -24.540 -0.504 56.193 1.00 81.31 191 SER A N 1
ATOM 1540 C CA . SER A 1 191 ? -23.399 -1.345 56.558 1.00 81.31 191 SER A CA 1
ATOM 1541 C C . SER A 1 191 ? -23.101 -2.411 55.493 1.00 81.31 191 SER A C 1
ATOM 1543 O O . SER A 1 191 ? -21.935 -2.600 55.127 1.00 81.31 191 SER A O 1
ATOM 1545 N N . GLU A 1 192 ? -24.136 -3.031 54.916 1.00 81.94 192 GLU A N 1
ATOM 1546 C CA . GLU A 1 192 ? -23.996 -4.053 53.876 1.00 81.94 192 GLU A CA 1
ATOM 1547 C C . GLU A 1 192 ? -23.481 -3.456 52.557 1.00 81.94 192 GLU A C 1
ATOM 1549 O O . GLU A 1 192 ? -22.579 -4.017 51.921 1.00 81.94 192 GLU A O 1
ATOM 1554 N N . ILE A 1 193 ? -23.984 -2.278 52.170 1.00 74.19 193 ILE A N 1
ATOM 1555 C CA . ILE A 1 193 ? -23.525 -1.564 50.970 1.00 74.19 193 ILE A CA 1
ATOM 1556 C C . ILE A 1 193 ? -22.039 -1.190 51.102 1.00 74.19 193 ILE A C 1
ATOM 1558 O O . ILE A 1 193 ? -21.255 -1.437 50.181 1.00 74.19 193 ILE A O 1
ATOM 1562 N N . LYS A 1 194 ? -21.606 -0.685 52.269 1.00 75.88 194 LYS A N 1
ATOM 1563 C CA . LYS A 1 194 ? -20.190 -0.358 52.539 1.00 75.88 194 LYS A CA 1
ATOM 1564 C C . LYS A 1 194 ? -19.274 -1.587 52.481 1.00 75.88 194 LYS A C 1
ATOM 1566 O O . LYS A 1 194 ? -18.143 -1.489 51.999 1.00 75.88 194 LYS A O 1
ATOM 1571 N N . GLU A 1 195 ? -19.740 -2.740 52.954 1.00 80.19 195 GLU A N 1
ATOM 1572 C CA . GLU A 1 195 ? -19.022 -4.023 52.879 1.00 80.19 195 GLU A CA 1
ATOM 1573 C C . GLU A 1 195 ? -18.836 -4.485 51.424 1.00 80.19 195 GLU A C 1
ATOM 1575 O O . GLU A 1 195 ? -17.734 -4.884 51.028 1.00 80.19 195 GLU A O 1
ATOM 1580 N N . ARG A 1 196 ? -19.884 -4.375 50.595 1.00 75.56 196 ARG A N 1
ATOM 1581 C CA . ARG A 1 196 ? -19.823 -4.726 49.166 1.00 75.56 196 ARG A CA 1
ATOM 1582 C C . ARG A 1 196 ? -18.931 -3.772 48.370 1.00 75.56 196 ARG A C 1
ATOM 1584 O O . ARG A 1 196 ? -18.121 -4.239 47.569 1.00 75.56 196 ARG A O 1
ATOM 1591 N N . ALA A 1 197 ? -18.998 -2.468 48.639 1.00 67.88 197 ALA A N 1
ATOM 1592 C CA . ALA A 1 197 ? -18.145 -1.470 47.992 1.00 67.88 197 ALA A CA 1
ATOM 1593 C C . ALA A 1 197 ? -16.646 -1.721 48.261 1.00 67.88 197 ALA A C 1
ATOM 1595 O O . ALA A 1 197 ? -15.837 -1.701 47.328 1.00 67.88 197 ALA A O 1
ATOM 1596 N N . LYS A 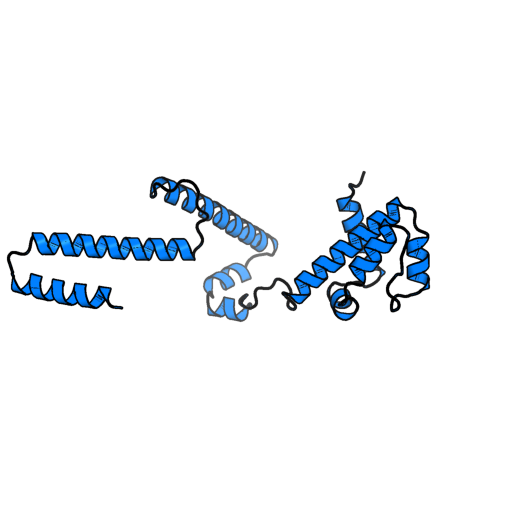1 198 ? -16.274 -2.066 49.507 1.00 73.56 198 LYS A N 1
ATOM 1597 C CA . LYS A 1 198 ? -14.892 -2.440 49.877 1.00 73.56 198 LYS A CA 1
ATOM 1598 C C . LYS A 1 198 ? -14.382 -3.687 49.153 1.00 73.56 198 LYS 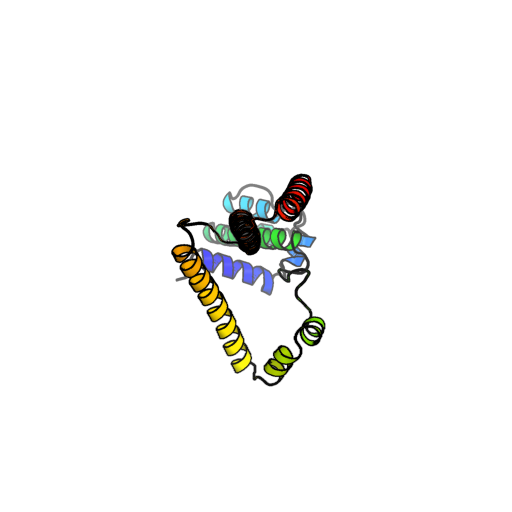A C 1
ATOM 1600 O O . LYS A 1 198 ? -13.199 -3.766 48.847 1.00 73.56 198 LYS A O 1
ATOM 1605 N N . LYS A 1 199 ? -15.249 -4.665 48.876 1.00 73.94 199 LYS A N 1
ATOM 1606 C CA . LYS A 1 199 ? -14.873 -5.882 48.133 1.00 73.94 199 LYS A CA 1
ATOM 1607 C C . LYS A 1 199 ? -14.645 -5.610 46.643 1.00 73.94 199 LYS A C 1
ATOM 1609 O O . LYS A 1 199 ? -13.836 -6.300 46.033 1.00 73.94 199 LYS A O 1
ATOM 1614 N N . SER A 1 200 ? -15.324 -4.614 46.068 1.00 56.53 200 SER A N 1
ATOM 1615 C CA . SER A 1 200 ? -15.189 -4.278 44.641 1.00 56.53 200 SER A CA 1
ATOM 1616 C C . SER A 1 200 ? -13.885 -3.552 44.293 1.00 56.53 200 SER A C 1
ATOM 1618 O O . SER A 1 200 ? -13.378 -3.727 43.197 1.00 56.53 200 SER A O 1
ATOM 1620 N N . THR A 1 201 ? -13.306 -2.796 45.231 1.00 54.41 201 THR A N 1
ATOM 1621 C CA . THR A 1 201 ? -12.066 -2.019 45.027 1.00 54.41 201 THR A CA 1
ATOM 1622 C C . THR A 1 201 ? -10.780 -2.843 45.174 1.00 54.41 201 THR A C 1
ATOM 1624 O O . THR A 1 201 ? -9.690 -2.321 44.955 1.00 54.41 201 THR A O 1
ATOM 1627 N N . LEU A 1 202 ? -10.892 -4.120 45.554 1.00 60.88 202 LEU A N 1
ATOM 1628 C CA . LEU A 1 202 ? -9.767 -5.044 45.755 1.00 60.88 202 LEU A CA 1
ATOM 1629 C C . LEU A 1 202 ? -9.531 -6.009 44.578 1.00 60.88 202 LEU A C 1
ATOM 1631 O O . LEU A 1 202 ? -8.569 -6.774 44.632 1.00 60.88 202 LEU A O 1
ATOM 1635 N N . ASN A 1 203 ? -10.377 -5.974 43.544 1.00 43.12 203 ASN A N 1
ATOM 1636 C CA . ASN A 1 203 ? -10.259 -6.783 42.323 1.00 43.12 203 ASN A CA 1
ATOM 1637 C C . ASN A 1 203 ? -9.997 -5.892 41.110 1.00 43.12 203 ASN A C 1
ATOM 1639 O O . ASN A 1 203 ? -9.300 -6.372 40.190 1.00 43.12 203 ASN A O 1
#

Sequence (203 aa):
MKTGIELIAQERQEQIEKHGRTVKSDFEENSKGQLIRAAITLLTGSGTLPANWNFNYCTRLMQKSERSRKIVAGALIAADLDREQYEEHPEGFIPKNMPNTHQMREKHPEMVRGWENLSKEDLLEAMCGEVLDLFSMMERVSIFMEECTNMSKVTYTPEVIKEMIKKKKEEDINDFCFLECEESEDEDILSEIKERAKKSTLN

Foldseek 3Di:
DDDLVRLLVVVLVCCCPVVVLDLVCCLVPVVPCLLQQQLVCLQVVDDDHDPPDDPVVSVVLSPDDNSVSNSSSSNSVVSVVSNVQCVVPVVPPPPPPNQDPVSCCVVPVPVSVVLVPDDPVVNVVVVVVVVVVVVVVVVVVLVVCVVVDVDNDDDDDPVNVVVVVVVVVVVVVVVVVVVCLVVDPDVVVNVVVVVVVVVVVVD

Organism: NCBI:txid2608001

pLDDT: mean 85.58, std 12.88, range [43.12, 98.69]

Secondary structure (DSSP, 8-state):
---HHHHHHHHHHHHHHHH---HHHHHHH-TTSHHHHHHHHHHHS-S---TTS-HHHHHHHHHS-HHHHHHHHHHHHHHHHHHHHHHH-TT-SS-TT---HHHHHHH-HHHHHHHHTS-HHHHHHHHHHHHHHHHHHHHHHHHHHHHH-S--S----HHHHHHHHHHHHHHHHHHHHHHHHHH---HHHHHHHHHHHHHHTT-

Radius of gyration: 30.05 Å; chains: 1; bounding box: 60×38×81 Å